Protein AF-A0A4Y2SGU1-F1 (afdb_monomer_lite)

pLDDT: mean 78.47, std 23.02, range [28.14, 98.06]

Organism: Araneus ventricosus (NCBI:txid182803)

Structure (mmCIF, N/CA/C/O backbone):
data_AF-A0A4Y2SGU1-F1
#
_entry.id   AF-A0A4Y2SGU1-F1
#
loop_
_atom_site.group_PDB
_atom_site.id
_atom_site.type_symbol
_atom_site.label_atom_id
_atom_site.label_alt_id
_atom_site.label_comp_id
_atom_site.label_asym_id
_atom_site.label_entity_id
_atom_site.label_seq_id
_atom_site.pdbx_PDB_ins_code
_atom_site.Cartn_x
_atom_site.Cartn_y
_atom_site.Cartn_z
_atom_site.occupancy
_atom_site.B_iso_or_equiv
_atom_site.auth_seq_id
_atom_site.auth_comp_id
_atom_site.auth_asym_id
_atom_site.auth_atom_id
_atom_site.pdbx_PDB_model_num
ATOM 1 N N . MET A 1 1 ? 35.186 12.621 -7.839 1.00 29.41 1 MET A N 1
ATOM 2 C CA . MET A 1 1 ? 34.856 13.118 -6.483 1.00 29.41 1 MET A CA 1
ATOM 3 C C . MET A 1 1 ? 33.356 12.905 -6.301 1.00 29.41 1 MET A C 1
ATOM 5 O O . MET A 1 1 ? 32.633 13.150 -7.255 1.00 29.41 1 MET A O 1
ATOM 9 N N . PHE A 1 2 ? 32.919 12.297 -5.197 1.00 33.44 2 PHE A N 1
ATOM 10 C CA . PHE A 1 2 ? 31.591 11.665 -5.067 1.00 33.44 2 PHE A CA 1
ATOM 11 C C . PHE A 1 2 ? 30.462 12.659 -4.716 1.00 33.44 2 PHE A C 1
ATOM 13 O O . PHE A 1 2 ? 30.750 13.644 -4.046 1.00 33.44 2 PHE A O 1
ATOM 20 N N . VAL A 1 3 ? 29.201 12.356 -5.091 1.00 32.22 3 VAL A N 1
ATOM 21 C CA . VAL A 1 3 ? 28.038 12.130 -4.178 1.00 32.22 3 VAL A CA 1
ATOM 22 C C . VAL A 1 3 ? 26.702 11.930 -4.954 1.00 32.22 3 VAL A C 1
ATOM 24 O O . VAL A 1 3 ? 26.282 12.787 -5.717 1.00 32.22 3 VAL A O 1
ATOM 27 N N . PHE A 1 4 ? 26.097 10.748 -4.744 1.00 36.19 4 PHE A N 1
ATOM 28 C CA . PHE A 1 4 ? 24.677 10.301 -4.718 1.00 36.19 4 PHE A CA 1
ATOM 29 C C . PHE A 1 4 ? 23.546 11.164 -5.353 1.00 36.19 4 PHE A C 1
ATOM 31 O O . PHE A 1 4 ? 23.452 12.354 -5.098 1.00 36.19 4 PHE A O 1
ATOM 38 N N . ARG A 1 5 ? 22.650 10.645 -6.223 1.00 36.41 5 ARG A N 1
ATOM 39 C CA . ARG A 1 5 ? 21.664 9.516 -6.136 1.00 36.41 5 ARG A CA 1
ATOM 40 C C . ARG A 1 5 ? 20.382 9.842 -5.338 1.00 36.41 5 ARG A C 1
ATOM 42 O O . ARG A 1 5 ? 20.425 9.941 -4.119 1.00 36.41 5 ARG A O 1
ATOM 49 N N . LYS A 1 6 ? 19.237 9.898 -6.040 1.00 36.88 6 LYS A N 1
ATOM 50 C CA . LYS A 1 6 ? 17.832 10.018 -5.566 1.00 36.88 6 LYS A CA 1
ATOM 51 C C . LYS A 1 6 ? 16.924 9.768 -6.802 1.00 36.88 6 LYS A C 1
ATOM 53 O O . LYS A 1 6 ? 17.309 10.229 -7.863 1.00 36.88 6 LYS A O 1
ATOM 58 N N . TYR A 1 7 ? 15.807 9.024 -6.802 1.00 39.72 7 TYR A N 1
ATOM 59 C CA . TYR A 1 7 ? 14.941 8.595 -5.686 1.00 39.72 7 TYR A CA 1
ATOM 60 C C . TYR A 1 7 ? 14.527 7.099 -5.641 1.00 39.72 7 TYR A C 1
ATOM 62 O O . TYR A 1 7 ? 14.021 6.662 -4.609 1.00 39.72 7 TYR A O 1
ATOM 70 N N . PHE A 1 8 ? 14.794 6.260 -6.651 1.00 33.72 8 PHE A N 1
ATOM 71 C CA . PHE A 1 8 ? 14.475 4.814 -6.592 1.00 33.72 8 PHE A CA 1
ATOM 72 C C . PHE A 1 8 ? 15.614 3.983 -5.964 1.00 33.72 8 PHE A C 1
ATOM 74 O O . PHE A 1 8 ? 16.389 3.318 -6.646 1.00 33.72 8 PHE A O 1
ATOM 81 N N . GLN A 1 9 ? 15.775 4.090 -4.638 1.00 34.69 9 GLN A N 1
ATOM 82 C CA . GLN A 1 9 ? 17.014 3.695 -3.934 1.00 34.69 9 GLN A CA 1
ATOM 83 C C . GLN A 1 9 ? 16.837 2.799 -2.688 1.00 34.69 9 GLN A C 1
ATOM 85 O O . GLN A 1 9 ? 17.830 2.408 -2.071 1.00 34.69 9 GLN A O 1
ATOM 90 N N . ALA A 1 10 ? 15.605 2.433 -2.313 1.00 35.38 10 ALA A N 1
ATOM 91 C CA . ALA A 1 10 ? 15.302 1.764 -1.035 1.00 35.38 10 ALA A CA 1
ATOM 92 C C . ALA A 1 10 ? 15.976 0.388 -0.824 1.00 35.38 10 ALA A C 1
ATOM 94 O O . ALA A 1 10 ? 16.118 -0.065 0.313 1.00 35.38 10 ALA A O 1
ATOM 95 N N . ALA A 1 11 ? 16.402 -0.289 -1.894 1.00 37.03 11 ALA A N 1
ATOM 96 C CA . ALA A 1 11 ? 16.991 -1.623 -1.795 1.00 37.03 11 ALA A CA 1
ATOM 97 C C . ALA A 1 11 ? 18.472 -1.637 -1.369 1.00 37.03 11 ALA A C 1
ATOM 99 O O . ALA A 1 11 ? 18.909 -2.636 -0.796 1.00 37.03 11 ALA A O 1
ATOM 100 N N . TYR A 1 12 ? 19.260 -0.592 -1.672 1.00 34.50 12 TYR A N 1
ATOM 101 C CA . TYR A 1 12 ? 20.689 -0.835 -1.931 1.00 34.50 12 TYR A CA 1
ATOM 102 C C . TYR A 1 12 ? 21.728 0.050 -1.214 1.00 34.50 12 TYR A C 1
ATOM 104 O O . TYR A 1 12 ? 22.854 -0.417 -1.062 1.00 34.50 12 TYR A O 1
ATOM 112 N N . TYR A 1 13 ? 21.417 1.266 -0.732 1.00 32.62 13 TYR A N 1
ATOM 113 C CA . TYR A 1 13 ? 22.455 2.146 -0.147 1.00 32.62 13 TYR A CA 1
ATOM 114 C C . TYR A 1 13 ? 22.061 2.846 1.159 1.00 32.62 13 TYR A C 1
ATOM 116 O O . TYR A 1 13 ? 21.145 3.661 1.215 1.00 32.62 13 TYR A O 1
ATOM 124 N N . TYR A 1 14 ? 22.860 2.558 2.186 1.00 38.22 14 TYR A N 1
ATOM 125 C CA . TYR A 1 14 ? 23.147 3.456 3.304 1.00 38.22 14 TY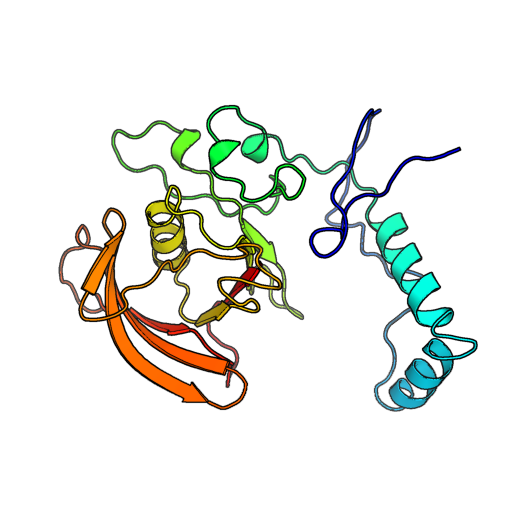R A CA 1
ATOM 126 C C . TYR A 1 14 ? 24.380 4.316 2.926 1.00 38.22 14 TYR A C 1
ATOM 128 O O . TYR A 1 14 ? 25.113 3.915 2.020 1.00 38.22 14 TYR A O 1
ATOM 136 N N . LEU A 1 15 ? 24.640 5.392 3.688 1.00 41.03 15 LEU A N 1
ATOM 137 C CA . LEU A 1 15 ? 25.777 6.346 3.618 1.00 41.03 15 LEU A CA 1
ATOM 138 C C . LEU A 1 15 ? 25.542 7.646 2.790 1.00 41.03 15 LEU A C 1
ATOM 140 O O . LEU A 1 15 ? 25.774 7.684 1.587 1.00 41.03 15 LEU A O 1
ATOM 144 N N . ASP A 1 16 ? 25.144 8.694 3.535 1.00 29.95 16 ASP A N 1
ATOM 145 C CA . ASP A 1 16 ? 25.416 10.152 3.416 1.00 29.95 16 ASP A CA 1
ATOM 146 C C . ASP A 1 16 ? 24.758 11.050 2.300 1.00 29.95 16 ASP A C 1
ATOM 148 O O . ASP A 1 16 ? 24.691 10.696 1.129 1.00 29.95 16 ASP A O 1
ATOM 152 N N . ASP A 1 17 ? 24.247 12.244 2.691 1.00 33.66 17 ASP A N 1
ATOM 153 C CA . ASP A 1 17 ? 23.506 13.325 1.945 1.00 33.66 17 ASP A CA 1
ATOM 154 C C . ASP A 1 17 ? 23.726 14.645 2.750 1.00 33.66 17 ASP A C 1
ATOM 156 O O . ASP A 1 17 ? 23.747 14.513 3.982 1.00 33.66 17 ASP A O 1
ATOM 160 N N . PRO A 1 18 ? 23.927 15.889 2.210 1.00 49.94 18 PRO A N 1
ATOM 161 C CA . PRO A 1 18 ? 23.059 16.641 1.259 1.00 49.94 18 PRO A CA 1
ATOM 162 C C . PRO A 1 18 ? 23.911 17.594 0.326 1.00 49.94 18 PRO A C 1
ATOM 164 O O . PRO A 1 18 ? 25.011 17.163 -0.013 1.00 49.94 18 PRO A O 1
ATOM 167 N N . PRO A 1 19 ? 23.584 18.872 -0.070 1.00 36.97 19 PRO A N 1
ATOM 168 C CA . PRO A 1 19 ? 22.332 19.666 -0.087 1.00 36.97 19 PRO A CA 1
ATOM 169 C C . PRO A 1 19 ? 22.025 20.554 -1.346 1.00 36.97 19 PRO A C 1
ATOM 171 O O . PRO A 1 19 ? 22.714 21.526 -1.633 1.00 36.97 19 PRO A O 1
ATOM 174 N N . ARG A 1 20 ? 20.821 20.365 -1.912 1.00 34.53 20 ARG A N 1
ATOM 175 C CA . ARG A 1 20 ? 19.805 21.378 -2.345 1.00 34.53 20 ARG A CA 1
ATOM 176 C C . ARG A 1 20 ? 20.127 22.570 -3.292 1.00 34.53 20 ARG A C 1
ATOM 178 O O . ARG A 1 20 ? 20.833 23.498 -2.903 1.00 34.53 20 ARG A O 1
ATOM 185 N N . LYS A 1 21 ? 19.260 22.740 -4.317 1.00 28.14 21 LYS A N 1
ATOM 186 C CA . LYS A 1 21 ? 18.392 23.942 -4.524 1.00 28.14 21 LYS A CA 1
ATOM 187 C C . LYS A 1 21 ? 17.200 23.700 -5.500 1.00 28.14 21 LYS A C 1
ATOM 189 O O . LYS A 1 21 ? 17.279 22.831 -6.348 1.00 28.14 21 LYS A O 1
ATOM 194 N N . ARG A 1 22 ? 16.131 24.491 -5.283 1.00 35.44 22 ARG A N 1
ATOM 195 C CA . ARG A 1 22 ? 14.812 24.717 -5.965 1.00 35.44 22 ARG A CA 1
ATOM 196 C C . ARG A 1 22 ? 14.803 24.792 -7.519 1.00 35.44 22 ARG A C 1
ATOM 198 O O . ARG A 1 22 ? 15.852 25.128 -8.053 1.00 35.44 22 ARG A O 1
ATOM 205 N N . ALA A 1 23 ? 13.681 24.716 -8.272 1.00 36.47 23 ALA A N 1
ATOM 206 C CA . ALA A 1 23 ? 12.241 24.416 -8.014 1.00 36.47 23 ALA A CA 1
ATOM 207 C C . ALA A 1 23 ? 11.402 24.405 -9.334 1.00 36.47 23 ALA A C 1
ATOM 209 O O . ALA A 1 23 ? 11.927 24.806 -10.370 1.00 36.47 23 ALA A O 1
ATOM 210 N N . THR A 1 24 ? 10.089 24.114 -9.229 1.00 34.75 24 THR A N 1
ATOM 211 C CA . THR A 1 24 ? 8.902 24.504 -10.061 1.00 34.75 24 THR A CA 1
ATOM 212 C C . THR A 1 24 ? 8.001 23.368 -10.590 1.00 34.75 24 THR A C 1
ATOM 214 O O . THR A 1 24 ? 8.390 22.209 -10.691 1.00 34.75 24 THR A O 1
ATOM 217 N N . SER A 1 25 ? 6.727 23.716 -10.826 1.00 43.53 25 SER A N 1
ATOM 218 C CA . SER A 1 25 ? 5.574 22.808 -10.814 1.00 43.53 25 SER A CA 1
ATOM 219 C C . SER A 1 25 ? 4.795 22.750 -12.135 1.00 43.53 25 SER A C 1
ATOM 221 O O . SER A 1 25 ? 4.190 23.747 -12.516 1.00 43.53 25 SER A O 1
ATOM 223 N N . GLU A 1 26 ? 4.682 21.562 -12.729 1.00 31.89 26 GLU A N 1
ATOM 224 C CA . GLU A 1 26 ? 3.496 21.057 -13.446 1.00 31.89 26 GLU A CA 1
ATOM 225 C C . GLU A 1 26 ? 3.707 19.546 -13.685 1.00 31.89 26 GLU A C 1
ATOM 227 O O . GLU A 1 26 ? 4.710 19.158 -14.279 1.00 31.89 26 GLU A O 1
ATOM 232 N N . LEU A 1 27 ? 2.817 18.678 -13.173 1.00 43.44 27 LEU A N 1
ATOM 233 C CA . LEU A 1 27 ? 2.994 17.207 -13.228 1.00 43.44 27 LEU A CA 1
ATOM 234 C C . LEU A 1 27 ? 1.855 16.427 -13.880 1.00 43.44 27 LEU A C 1
ATOM 236 O O . LEU A 1 27 ? 2.094 15.419 -14.535 1.00 43.44 27 LEU A O 1
ATOM 240 N N . SER A 1 28 ? 0.604 16.853 -13.701 1.00 39.91 28 SER A N 1
ATOM 241 C CA . SER A 1 28 ? -0.566 16.093 -14.169 1.00 39.91 28 SER A CA 1
ATOM 242 C C . SER A 1 28 ? -0.796 16.167 -15.686 1.00 39.91 28 SER A C 1
ATOM 244 O O . SER A 1 28 ? -1.829 15.716 -16.172 1.00 39.91 28 SER A O 1
ATOM 246 N N . LYS A 1 29 ? 0.154 16.744 -16.431 1.00 33.44 29 LYS A N 1
ATOM 247 C CA . LYS A 1 29 ? 0.162 16.853 -17.898 1.00 33.44 29 LYS A CA 1
ATOM 248 C C . LYS A 1 29 ? 1.475 16.371 -18.531 1.00 33.44 29 LYS A C 1
ATOM 250 O O . LYS A 1 29 ? 1.629 16.482 -19.741 1.00 33.44 29 LYS A O 1
ATOM 255 N N . THR A 1 30 ? 2.429 15.899 -17.727 1.00 35.00 30 THR A N 1
ATOM 256 C CA . THR A 1 30 ? 3.853 15.863 -18.113 1.00 35.00 30 THR A CA 1
ATOM 257 C C . THR A 1 30 ? 4.327 14.483 -18.566 1.00 35.00 30 THR A C 1
ATOM 259 O O . THR A 1 30 ? 5.379 14.377 -19.183 1.00 35.00 30 THR A O 1
ATOM 262 N N . PHE A 1 31 ? 3.509 13.442 -18.382 1.00 41.91 31 PHE A N 1
ATOM 263 C CA . PHE A 1 31 ? 3.639 12.170 -19.103 1.00 41.91 31 PHE A CA 1
ATOM 264 C C . PHE A 1 31 ? 3.048 12.287 -20.520 1.00 41.91 31 PHE A C 1
ATOM 266 O O . PHE A 1 31 ? 2.171 11.519 -20.908 1.00 41.91 31 PHE A O 1
ATOM 273 N N . GLY A 1 32 ? 3.495 13.293 -21.277 1.00 37.22 32 GLY A N 1
ATOM 274 C CA . GLY A 1 32 ? 3.457 13.201 -22.735 1.00 37.22 32 GLY A CA 1
ATOM 275 C C . GLY A 1 32 ? 4.483 12.157 -23.167 1.00 37.22 32 GLY A C 1
ATOM 276 O O . GLY A 1 32 ? 5.509 12.029 -22.498 1.00 37.22 32 GLY A O 1
ATOM 277 N N . ASP A 1 33 ? 4.191 11.407 -24.232 1.00 40.94 33 ASP A N 1
ATOM 278 C CA . ASP A 1 33 ? 5.030 10.298 -24.698 1.00 40.94 33 ASP A CA 1
ATOM 279 C C . ASP A 1 33 ? 6.514 10.696 -24.746 1.00 40.94 33 ASP A C 1
ATOM 281 O O . ASP A 1 33 ? 6.939 11.518 -25.562 1.00 40.94 33 ASP A O 1
ATOM 285 N N . SER A 1 34 ? 7.314 10.096 -23.861 1.00 46.06 34 SER A N 1
ATOM 286 C CA . SER A 1 34 ? 8.756 10.010 -24.065 1.00 46.06 34 SER A CA 1
ATOM 287 C C . SER A 1 34 ? 9.018 9.236 -25.357 1.00 46.06 34 SER A C 1
ATOM 289 O O . SER A 1 34 ? 8.256 8.332 -25.683 1.00 46.06 34 SER A O 1
ATOM 291 N N . ASP A 1 35 ? 10.122 9.539 -26.040 1.00 50.81 35 ASP A N 1
ATOM 292 C CA . ASP A 1 35 ? 10.470 9.093 -27.408 1.00 50.81 35 ASP A CA 1
ATOM 293 C C . ASP A 1 35 ? 10.381 7.562 -27.670 1.00 50.81 35 ASP A C 1
ATOM 295 O O . ASP A 1 35 ? 10.340 7.113 -28.814 1.00 50.81 35 ASP A O 1
ATOM 299 N N . GLY A 1 36 ? 10.305 6.743 -26.614 1.00 58.12 36 GLY A N 1
ATOM 300 C CA . GLY A 1 36 ? 9.859 5.348 -26.663 1.00 58.12 36 GLY A CA 1
ATOM 301 C C . GLY A 1 36 ? 8.337 5.214 -26.513 1.00 58.12 36 GLY A C 1
ATOM 302 O O . GLY A 1 36 ? 7.839 5.029 -25.403 1.00 58.12 36 GLY A O 1
ATOM 303 N N . GLY A 1 37 ? 7.608 5.274 -27.631 1.00 74.31 37 GLY A N 1
ATOM 304 C CA . GLY A 1 37 ? 6.164 5.003 -27.675 1.00 74.31 37 GLY A CA 1
ATOM 305 C C . GLY A 1 37 ? 5.795 3.540 -27.367 1.00 74.31 37 GLY A C 1
ATOM 306 O O . GLY A 1 37 ? 6.655 2.677 -27.190 1.00 74.31 37 GLY A O 1
ATOM 307 N N . SER A 1 38 ? 4.493 3.231 -27.327 1.00 85.81 38 SER A N 1
ATOM 308 C CA . SER A 1 38 ? 3.996 1.884 -27.000 1.00 85.81 38 SER A CA 1
ATOM 309 C C . SER A 1 38 ? 4.561 0.793 -27.921 1.00 85.81 38 SER A C 1
ATOM 311 O O . SER A 1 38 ? 4.395 0.861 -29.140 1.00 85.81 38 SER A O 1
ATOM 313 N N . ILE A 1 39 ? 5.150 -0.248 -27.332 1.00 91.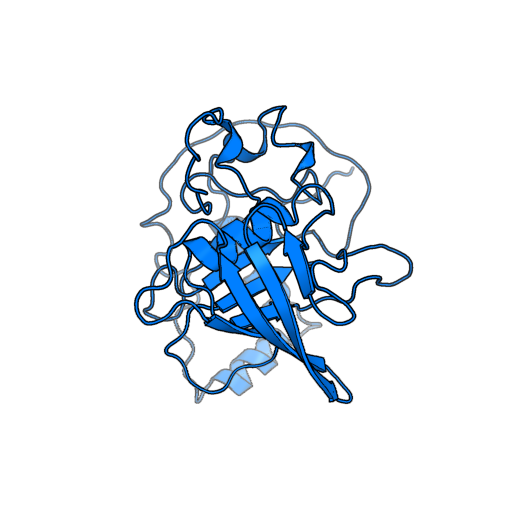12 39 ILE A N 1
ATOM 314 C CA . ILE A 1 39 ? 5.722 -1.387 -28.061 1.00 91.12 39 ILE A CA 1
ATOM 315 C C . ILE A 1 39 ? 4.621 -2.400 -28.387 1.00 91.12 39 ILE A C 1
ATOM 317 O O . ILE A 1 39 ? 3.845 -2.791 -27.511 1.00 91.12 39 ILE A O 1
ATOM 321 N N . ASP A 1 40 ? 4.556 -2.841 -29.644 1.00 93.88 40 ASP A N 1
ATOM 322 C CA . ASP A 1 40 ? 3.601 -3.864 -30.066 1.00 93.88 40 ASP A CA 1
ATOM 323 C C . ASP A 1 40 ? 3.966 -5.247 -29.497 1.00 93.88 40 ASP A C 1
ATOM 325 O O . ASP A 1 40 ? 5.134 -5.631 -29.404 1.00 93.88 40 ASP A O 1
ATOM 329 N N . VAL A 1 41 ? 2.951 -6.037 -29.136 1.00 95.62 41 VAL A N 1
ATOM 330 C CA . VAL A 1 41 ? 3.142 -7.361 -28.519 1.00 95.62 41 VAL A CA 1
ATOM 331 C C . VAL A 1 41 ? 3.901 -8.324 -29.443 1.00 95.62 41 VAL A C 1
ATOM 333 O O . VAL A 1 41 ? 4.611 -9.199 -28.949 1.00 95.62 41 VAL A O 1
ATOM 336 N N . SER A 1 42 ? 3.794 -8.166 -30.767 1.00 96.50 42 SER A N 1
ATOM 337 C CA . SER A 1 42 ? 4.520 -8.994 -31.737 1.00 96.50 42 SER A CA 1
ATOM 338 C C . SER A 1 42 ? 6.023 -8.702 -31.793 1.00 96.50 42 SER A C 1
ATOM 340 O O . SER A 1 42 ? 6.790 -9.618 -32.079 1.00 96.50 42 SER A O 1
ATOM 342 N N . THR A 1 43 ? 6.456 -7.476 -31.475 1.00 95.69 43 THR A N 1
ATOM 343 C CA . THR A 1 43 ? 7.874 -7.060 -31.497 1.00 95.69 43 THR A CA 1
ATOM 344 C C . THR A 1 43 ? 8.523 -7.032 -30.112 1.00 95.69 43 THR A C 1
ATOM 346 O O . THR A 1 43 ? 9.746 -6.919 -30.0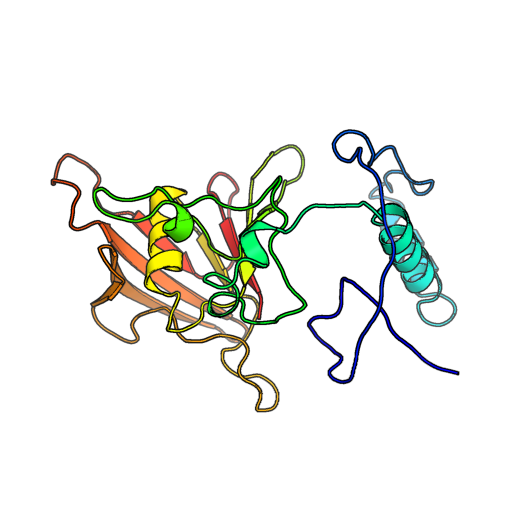06 1.00 95.69 43 THR A O 1
ATOM 349 N N . TRP A 1 44 ? 7.734 -7.193 -29.044 1.00 94.06 44 TRP A N 1
ATOM 350 C CA . TRP A 1 44 ? 8.215 -7.237 -27.660 1.00 94.06 44 TRP A CA 1
ATOM 351 C C . TRP A 1 44 ? 9.400 -8.198 -27.411 1.00 94.06 44 TRP A C 1
ATOM 353 O O . TRP A 1 44 ? 10.338 -7.777 -26.731 1.00 94.06 44 TRP A O 1
ATOM 363 N N . PRO A 1 45 ? 9.444 -9.441 -27.950 1.00 96.69 45 PRO A N 1
ATOM 364 C CA . PRO A 1 45 ? 10.586 -10.335 -27.737 1.00 96.69 45 PRO A CA 1
ATOM 365 C C . PRO A 1 45 ? 11.900 -9.767 -28.286 1.00 96.69 45 PRO A C 1
ATOM 367 O O . PRO A 1 45 ? 12.906 -9.762 -27.578 1.00 96.69 45 PRO A O 1
ATOM 370 N N . ASP A 1 46 ? 11.878 -9.231 -29.510 1.00 96.00 46 ASP A N 1
ATOM 371 C CA . ASP A 1 46 ? 13.060 -8.661 -30.163 1.00 96.00 46 ASP A CA 1
ATOM 372 C C . ASP A 1 46 ? 13.521 -7.384 -29.452 1.00 96.00 46 ASP A C 1
ATOM 374 O O . ASP A 1 46 ? 14.715 -7.184 -29.231 1.00 96.00 46 ASP A O 1
ATOM 378 N N . HIS A 1 47 ? 12.576 -6.539 -29.028 1.00 93.88 47 HIS A N 1
ATOM 379 C CA . HIS A 1 47 ? 12.863 -5.358 -28.217 1.00 93.88 47 HIS A CA 1
ATOM 380 C C . HIS A 1 47 ? 13.577 -5.733 -26.904 1.00 93.88 47 HIS A C 1
ATOM 382 O O . HIS A 1 47 ? 14.652 -5.202 -26.630 1.00 93.88 47 HIS A O 1
ATOM 388 N N . VAL A 1 48 ? 13.065 -6.707 -26.141 1.00 95.12 48 VAL A N 1
ATOM 389 C CA . VAL A 1 48 ? 13.709 -7.176 -24.897 1.00 95.12 48 VAL A CA 1
ATOM 390 C C . VAL A 1 48 ? 15.096 -7.777 -25.157 1.00 95.12 48 VAL A C 1
ATOM 392 O O . VAL A 1 48 ? 16.033 -7.499 -24.407 1.00 95.12 48 VAL A O 1
ATOM 395 N N . CYS A 1 49 ? 15.269 -8.554 -26.231 1.00 96.00 49 CYS A N 1
ATOM 396 C CA . CYS A 1 49 ? 16.586 -9.058 -26.633 1.00 96.00 49 CYS A CA 1
ATOM 397 C C . CYS A 1 49 ? 17.580 -7.925 -26.935 1.00 96.00 49 CYS A C 1
ATOM 399 O O . CYS A 1 49 ? 18.737 -8.009 -26.523 1.00 96.00 49 CYS A O 1
ATOM 401 N N . ASN A 1 50 ? 17.133 -6.850 -27.590 1.00 94.56 50 ASN A N 1
ATOM 402 C CA . ASN A 1 50 ? 17.960 -5.673 -27.856 1.00 94.56 50 ASN A CA 1
ATOM 403 C C . ASN A 1 50 ? 18.305 -4.894 -26.574 1.00 94.56 50 ASN A C 1
ATOM 405 O O . ASN A 1 50 ? 19.416 -4.382 -26.463 1.00 94.56 50 ASN A O 1
ATOM 409 N N . LEU A 1 51 ? 17.408 -4.830 -25.581 1.00 94.69 51 LEU A N 1
ATOM 410 C CA . LEU A 1 51 ? 17.699 -4.164 -24.304 1.00 94.69 51 LEU A CA 1
ATOM 411 C C . LEU A 1 51 ? 18.736 -4.905 -23.447 1.00 94.69 51 LEU A C 1
ATOM 413 O O . LEU A 1 51 ? 19.496 -4.251 -22.729 1.00 94.69 51 LEU A O 1
ATOM 417 N N . HIS A 1 52 ? 18.786 -6.237 -23.556 1.00 95.50 52 HIS A N 1
ATOM 418 C CA . HIS A 1 52 ? 19.802 -7.097 -22.936 1.00 95.50 52 HIS A CA 1
ATOM 419 C C . HIS A 1 52 ? 21.179 -7.043 -23.627 1.00 95.50 52 HIS A C 1
ATOM 421 O O . HIS A 1 52 ? 22.173 -7.503 -23.054 1.00 95.50 52 HIS A O 1
ATOM 427 N N . ALA A 1 53 ? 21.265 -6.501 -24.848 1.00 92.19 53 ALA A N 1
ATOM 428 C CA . ALA A 1 53 ? 22.521 -6.410 -25.587 1.00 92.19 53 ALA A CA 1
ATOM 429 C C . ALA A 1 53 ? 23.590 -5.611 -24.816 1.00 92.19 53 ALA A C 1
ATOM 431 O O . ALA A 1 53 ? 23.283 -4.743 -23.996 1.00 92.19 53 ALA A O 1
ATOM 432 N N . ASP A 1 54 ? 24.859 -5.941 -25.071 1.00 93.75 54 ASP A N 1
ATOM 433 C CA . ASP A 1 54 ? 26.043 -5.308 -24.472 1.00 93.75 54 ASP A CA 1
ATOM 434 C C . ASP A 1 54 ? 26.023 -5.199 -22.929 1.00 93.75 54 ASP A C 1
ATOM 436 O O . ASP A 1 54 ? 26.652 -4.315 -22.346 1.00 93.75 54 ASP A O 1
ATOM 440 N N . GLY A 1 55 ? 25.332 -6.130 -22.258 1.00 91.94 55 GLY A N 1
ATOM 441 C CA . GLY A 1 55 ? 25.247 -6.200 -20.796 1.00 91.94 55 GLY A CA 1
ATOM 442 C C . GLY A 1 55 ? 24.183 -5.275 -20.209 1.00 91.94 55 GLY A C 1
ATOM 443 O O . GLY A 1 55 ? 24.494 -4.456 -19.346 1.00 91.94 55 GLY A O 1
ATOM 444 N N . ASP A 1 56 ? 22.938 -5.412 -20.674 1.00 93.94 56 ASP A N 1
ATOM 445 C CA . ASP A 1 56 ? 21.769 -4.644 -20.216 1.00 93.94 56 ASP A CA 1
ATOM 446 C C . ASP A 1 56 ? 21.900 -3.115 -20.414 1.00 93.94 56 ASP A C 1
ATOM 448 O O . ASP A 1 56 ? 21.299 -2.311 -19.686 1.00 93.94 56 ASP A O 1
ATOM 452 N N . ILE A 1 57 ? 22.685 -2.674 -21.410 1.00 93.69 57 ILE A N 1
ATOM 453 C CA . ILE A 1 57 ? 22.916 -1.239 -21.648 1.00 93.69 57 ILE A CA 1
ATOM 454 C C . ILE A 1 57 ? 21.643 -0.520 -22.116 1.00 93.69 57 ILE A C 1
ATOM 456 O O . ILE A 1 57 ? 21.474 0.668 -21.833 1.00 93.69 57 ILE A O 1
ATOM 460 N N . GLY A 1 58 ? 20.742 -1.223 -22.812 1.00 91.81 58 GLY A N 1
ATOM 461 C CA . GLY A 1 58 ? 19.452 -0.679 -23.235 1.00 91.81 58 GLY A CA 1
ATOM 462 C C . GLY A 1 58 ? 18.555 -0.394 -22.034 1.00 91.81 58 GLY A C 1
ATOM 463 O O . GLY A 1 58 ? 18.172 0.755 -21.824 1.00 91.81 58 GLY A O 1
ATOM 464 N N . PHE A 1 59 ? 18.330 -1.405 -21.185 1.00 93.56 59 PHE A N 1
ATOM 465 C CA . PHE A 1 59 ? 17.583 -1.247 -19.929 1.00 93.56 59 PHE A CA 1
ATOM 466 C C . PHE A 1 59 ? 18.150 -0.130 -19.046 1.00 93.56 59 PHE A C 1
ATOM 468 O O . PHE A 1 59 ? 17.394 0.648 -18.466 1.00 93.56 59 PHE A O 1
ATOM 475 N N . SER A 1 60 ? 19.480 -0.032 -18.959 1.00 92.56 60 SER A N 1
ATOM 476 C CA . SER A 1 60 ? 20.150 1.007 -18.170 1.00 92.56 60 SER A CA 1
ATOM 477 C C . SER A 1 60 ? 19.814 2.414 -18.680 1.00 92.56 60 SER A C 1
ATOM 479 O O . SER A 1 60 ? 19.436 3.275 -17.889 1.00 92.56 60 SER A O 1
ATOM 481 N N . LYS A 1 61 ? 19.881 2.634 -20.001 1.00 90.38 61 LYS A N 1
ATOM 482 C CA . LYS A 1 61 ? 19.563 3.926 -20.634 1.00 90.38 61 LYS A CA 1
ATOM 483 C C . LYS A 1 61 ? 18.091 4.306 -20.480 1.00 90.38 61 LYS A C 1
ATOM 485 O O . LYS A 1 61 ? 17.805 5.423 -20.060 1.00 90.38 61 LYS A O 1
ATOM 490 N N . GLU A 1 62 ? 17.166 3.392 -20.771 1.00 89.56 62 GLU A N 1
ATOM 491 C CA . GLU A 1 62 ? 15.726 3.666 -20.637 1.00 89.56 62 GLU A CA 1
ATOM 492 C C . GLU A 1 62 ? 15.348 4.004 -19.187 1.00 89.56 62 GLU A C 1
ATOM 494 O O . GLU A 1 62 ? 14.608 4.955 -18.925 1.00 89.56 62 GLU A O 1
ATOM 499 N N . TYR A 1 63 ? 15.921 3.284 -18.219 1.00 87.31 63 TYR A N 1
ATOM 500 C CA . TYR A 1 63 ? 15.705 3.563 -16.802 1.00 87.31 63 TYR A CA 1
ATOM 501 C C . TYR A 1 63 ? 16.268 4.928 -16.365 1.00 87.31 63 TYR A C 1
ATOM 503 O O . TYR A 1 63 ? 15.651 5.620 -15.549 1.00 87.31 63 TYR A O 1
ATOM 511 N N . GLU A 1 64 ? 17.409 5.353 -16.917 1.00 86.81 64 GLU A N 1
ATOM 512 C CA . GLU A 1 64 ? 17.955 6.699 -16.705 1.00 86.81 64 GLU A CA 1
ATOM 513 C C . GLU A 1 64 ? 17.042 7.792 -17.283 1.00 86.81 64 GLU A C 1
ATOM 515 O O . GLU A 1 64 ? 16.835 8.813 -16.621 1.00 86.81 64 GLU A O 1
ATOM 520 N N . THR A 1 65 ? 16.420 7.570 -18.448 1.00 85.81 65 THR A N 1
ATOM 521 C CA . THR A 1 65 ? 15.423 8.492 -19.023 1.00 85.81 65 THR A CA 1
ATOM 522 C C . THR A 1 65 ? 14.220 8.685 -18.095 1.00 85.81 65 THR A C 1
ATOM 524 O O . THR A 1 65 ? 13.783 9.821 -17.905 1.00 85.81 65 THR A O 1
ATOM 527 N N . ILE A 1 66 ? 13.735 7.627 -17.429 1.00 81.31 66 ILE A N 1
ATOM 528 C CA . ILE A 1 66 ? 12.660 7.745 -16.424 1.00 81.31 66 ILE A CA 1
ATOM 529 C C . ILE A 1 66 ? 13.085 8.670 -15.273 1.00 81.31 66 ILE A C 1
ATOM 531 O O . ILE A 1 66 ? 12.294 9.512 -14.844 1.00 81.31 66 ILE A O 1
ATOM 535 N N . GLN A 1 67 ? 14.325 8.561 -14.774 1.00 71.69 67 GLN A N 1
ATOM 536 C CA . GLN A 1 67 ? 14.800 9.444 -13.697 1.00 71.69 67 GLN A CA 1
ATOM 537 C C . GLN A 1 67 ? 14.832 10.915 -14.147 1.00 71.69 67 GLN A C 1
ATOM 539 O O . GLN A 1 67 ? 14.448 11.785 -13.372 1.00 71.69 67 GLN A O 1
ATOM 544 N N . GLN A 1 68 ? 15.243 11.186 -15.391 1.00 71.44 68 GLN A N 1
ATOM 545 C CA . GLN A 1 68 ? 15.297 12.541 -15.959 1.00 71.44 68 GLN A CA 1
ATOM 546 C C . GLN A 1 68 ? 13.897 13.137 -16.177 1.00 71.44 68 GLN A C 1
ATOM 548 O O . GLN A 1 68 ? 13.665 14.294 -15.842 1.00 71.44 68 GLN A O 1
ATOM 553 N N . ALA A 1 69 ? 12.942 12.339 -16.663 1.00 65.56 69 ALA A N 1
ATOM 554 C CA . ALA A 1 69 ? 11.548 12.756 -16.833 1.00 65.56 69 ALA A CA 1
ATOM 555 C C . ALA A 1 69 ? 10.800 12.969 -15.498 1.00 65.56 69 ALA A C 1
ATOM 557 O O . ALA A 1 69 ? 9.758 13.621 -15.472 1.00 65.56 69 ALA A O 1
ATOM 558 N N . THR A 1 70 ? 11.327 12.435 -14.389 1.00 61.62 70 THR A N 1
ATOM 559 C CA . THR A 1 70 ? 10.729 12.528 -13.044 1.00 61.62 70 THR A CA 1
ATOM 560 C C . THR A 1 70 ? 11.369 13.633 -12.180 1.00 61.62 70 THR A C 1
ATOM 562 O O . THR A 1 70 ? 11.089 13.704 -10.983 1.00 61.62 70 THR A O 1
ATOM 565 N N . ASP A 1 71 ? 12.202 14.523 -12.745 1.00 57.41 71 ASP A N 1
ATOM 566 C CA . ASP A 1 71 ? 12.761 15.683 -12.020 1.00 57.41 71 ASP A CA 1
ATOM 567 C C . ASP A 1 71 ? 11.707 16.788 -11.832 1.00 57.41 71 ASP A C 1
ATOM 569 O O . ASP A 1 71 ? 11.648 17.799 -12.532 1.00 57.41 71 ASP A O 1
ATOM 573 N N . LEU A 1 72 ? 10.787 16.518 -10.911 1.00 64.94 72 LEU A N 1
ATOM 574 C CA . LEU A 1 72 ? 9.540 17.240 -10.732 1.00 64.94 72 LEU A CA 1
ATOM 575 C C . LEU A 1 72 ? 9.447 17.681 -9.264 1.00 64.94 72 LEU A C 1
ATOM 577 O O . LEU A 1 72 ? 9.537 16.847 -8.360 1.00 64.94 72 LEU A O 1
ATOM 581 N N . ASP A 1 73 ? 9.272 18.987 -9.018 1.00 72.81 73 ASP A N 1
ATOM 582 C CA . ASP A 1 73 ? 9.322 19.613 -7.681 1.00 72.81 73 ASP A CA 1
ATOM 583 C C . ASP A 1 73 ? 8.059 19.310 -6.855 1.00 72.81 73 ASP A C 1
ATOM 585 O O . ASP A 1 73 ? 7.201 20.153 -6.581 1.00 72.81 73 ASP A O 1
ATOM 589 N N . LEU A 1 74 ? 7.914 18.034 -6.508 1.00 84.00 74 LEU A N 1
ATOM 590 C CA . LEU A 1 74 ? 6.790 17.493 -5.777 1.00 84.00 74 LEU A CA 1
ATOM 591 C C . LEU A 1 74 ? 6.925 17.732 -4.278 1.00 84.00 74 LEU A C 1
ATOM 593 O O . LEU A 1 74 ? 7.796 17.178 -3.605 1.00 84.00 74 LEU A O 1
ATOM 597 N N . SER A 1 75 ? 5.965 18.481 -3.739 1.00 91.94 75 SER A N 1
ATOM 598 C CA . SER A 1 75 ? 5.828 18.672 -2.299 1.00 91.94 75 SER A CA 1
ATOM 599 C C . SER A 1 75 ? 5.647 17.339 -1.560 1.00 91.94 75 SER A C 1
ATOM 601 O O . SER A 1 75 ? 4.878 16.464 -1.972 1.00 91.94 75 SER A O 1
ATOM 603 N N . SER A 1 76 ? 6.351 17.210 -0.437 1.00 92.38 76 SER A N 1
ATOM 604 C CA . SER A 1 76 ? 6.223 16.122 0.541 1.00 92.38 76 SER A CA 1
ATOM 605 C C . SER A 1 76 ? 6.190 16.692 1.974 1.00 92.38 76 SER A C 1
ATOM 607 O O . SER A 1 76 ? 6.722 16.090 2.914 1.00 92.38 76 SER A O 1
ATOM 609 N N . GLU A 1 77 ? 5.673 17.908 2.142 1.00 93.94 77 GLU A N 1
ATOM 610 C CA . GLU A 1 77 ? 5.709 18.678 3.386 1.00 93.94 77 GLU A CA 1
ATOM 611 C C . GLU A 1 77 ? 5.018 17.932 4.529 1.00 93.94 77 GLU A C 1
ATOM 613 O O . GLU A 1 77 ? 5.573 17.877 5.630 1.00 93.94 77 GLU A O 1
ATOM 618 N N . CYS A 1 78 ? 3.885 17.260 4.272 1.00 93.94 78 CYS A N 1
ATOM 619 C CA . CYS A 1 78 ? 3.176 16.490 5.300 1.00 93.94 78 CYS A CA 1
ATOM 620 C C . CYS A 1 78 ? 4.063 15.379 5.882 1.00 93.94 78 CYS A C 1
ATOM 622 O O . CYS A 1 78 ? 4.093 15.186 7.099 1.00 93.94 78 CYS A O 1
ATOM 624 N N . SER A 1 79 ? 4.842 14.704 5.031 1.00 94.94 79 SER A N 1
ATOM 625 C CA . SER A 1 79 ? 5.804 13.664 5.423 1.00 94.94 79 SER A CA 1
ATOM 626 C C . SER A 1 79 ? 6.986 14.200 6.238 1.00 94.94 79 SER A C 1
ATOM 628 O O . SER A 1 79 ? 7.625 13.438 6.966 1.00 94.94 79 SER A O 1
ATOM 630 N N . GLN A 1 80 ? 7.297 15.496 6.114 1.00 93.62 80 GLN A N 1
ATOM 631 C CA . GLN A 1 80 ? 8.434 16.151 6.767 1.00 93.62 80 GLN A CA 1
ATOM 632 C C . GLN A 1 80 ? 8.065 16.880 8.073 1.00 93.62 80 GLN A C 1
ATOM 634 O O . GLN A 1 80 ? 8.974 17.289 8.805 1.00 93.62 80 GLN A O 1
ATOM 639 N N . LEU A 1 81 ? 6.773 17.010 8.409 1.00 93.94 81 LEU A N 1
ATOM 640 C CA . LEU A 1 81 ? 6.315 17.552 9.696 1.00 93.94 81 LEU A CA 1
ATOM 641 C C . LEU A 1 81 ? 6.926 16.772 10.870 1.00 93.94 81 LEU A C 1
ATOM 643 O O . LEU A 1 81 ? 7.016 15.544 10.841 1.00 93.94 81 LEU A O 1
ATOM 647 N N . ALA A 1 82 ? 7.338 17.480 11.926 1.00 93.81 82 ALA A N 1
ATOM 648 C CA . ALA A 1 82 ? 8.090 16.895 13.043 1.00 93.81 82 ALA A CA 1
ATOM 649 C C . ALA A 1 82 ? 7.368 15.711 13.720 1.00 93.81 82 ALA A C 1
ATOM 651 O O . ALA A 1 82 ? 8.016 14.750 14.126 1.00 93.81 82 ALA A O 1
ATOM 652 N N . GLU A 1 83 ? 6.038 15.764 13.781 1.00 92.75 83 GLU A N 1
ATOM 653 C CA . GLU A 1 83 ? 5.156 14.728 14.340 1.00 92.75 83 GLU A CA 1
ATOM 654 C C . GLU A 1 83 ? 4.885 13.533 13.406 1.00 92.75 83 GLU A C 1
ATOM 656 O O . GLU A 1 83 ? 4.354 12.522 13.857 1.00 92.75 83 GLU A O 1
ATOM 661 N N . ASN A 1 84 ? 5.260 13.638 12.126 1.00 95.44 84 ASN A N 1
ATOM 662 C CA . ASN A 1 84 ? 5.096 12.590 11.115 1.00 95.44 84 ASN A CA 1
ATOM 663 C C . ASN A 1 84 ? 6.411 11.876 10.776 1.00 95.44 84 ASN A C 1
ATOM 665 O O . ASN A 1 84 ? 6.386 10.753 10.277 1.00 95.44 84 ASN A O 1
ATOM 669 N N . LYS A 1 85 ? 7.573 12.471 11.089 1.00 94.25 85 LYS A N 1
ATOM 670 C CA . LYS A 1 85 ? 8.893 11.870 10.809 1.00 94.25 85 LYS A CA 1
ATOM 671 C C . LYS A 1 85 ? 9.061 10.466 11.397 1.00 94.25 85 LYS A C 1
ATOM 673 O O . LYS A 1 85 ? 9.642 9.606 10.747 1.00 94.25 85 LYS A O 1
ATOM 678 N N . ASN A 1 86 ? 8.532 10.219 12.596 1.00 94.81 86 ASN A N 1
ATOM 679 C CA . ASN A 1 86 ? 8.573 8.914 13.273 1.00 94.81 86 ASN A CA 1
ATOM 680 C C . ASN A 1 86 ? 7.552 7.890 12.733 1.00 94.81 86 ASN A C 1
ATOM 682 O O . ASN A 1 86 ? 7.557 6.741 13.174 1.00 94.81 86 ASN A O 1
ATOM 686 N N . LYS A 1 87 ? 6.677 8.294 11.803 1.00 96.38 87 LYS A N 1
ATOM 687 C CA . LYS A 1 87 ? 5.773 7.402 11.066 1.00 96.38 87 LYS A CA 1
ATOM 688 C C . LYS A 1 87 ? 6.397 6.886 9.764 1.00 96.38 87 LYS A C 1
ATOM 690 O O . LYS A 1 87 ? 5.864 5.948 9.179 1.00 96.38 87 LYS A O 1
ATOM 695 N N . ASN A 1 88 ? 7.525 7.449 9.323 1.00 96.50 88 ASN A N 1
ATOM 696 C CA . ASN A 1 88 ? 8.243 7.015 8.124 1.00 96.50 88 ASN A CA 1
ATOM 697 C C . ASN A 1 88 ? 9.278 5.939 8.487 1.00 96.50 88 ASN A C 1
ATOM 699 O O . ASN A 1 88 ? 10.130 6.167 9.343 1.00 96.50 88 ASN A O 1
ATOM 703 N N . ARG A 1 89 ? 9.242 4.777 7.821 1.00 95.94 89 ARG A N 1
ATOM 704 C CA . ARG A 1 89 ? 10.228 3.695 8.017 1.00 95.94 89 ARG A CA 1
ATOM 705 C C . ARG A 1 89 ? 11.624 4.103 7.544 1.00 95.94 89 ARG A C 1
ATOM 707 O O . ARG A 1 89 ? 12.616 3.714 8.156 1.00 95.94 89 ARG A O 1
ATOM 714 N N . TYR A 1 90 ? 11.690 4.905 6.485 1.00 92.88 90 TYR A N 1
ATOM 715 C CA . TYR A 1 90 ? 12.924 5.428 5.912 1.00 92.88 90 TYR A CA 1
ATOM 716 C C . TYR A 1 90 ? 12.808 6.940 5.714 1.00 92.88 90 TYR A C 1
ATOM 718 O O . TYR A 1 90 ? 11.825 7.425 5.165 1.00 92.88 90 TYR A O 1
ATOM 726 N N . VAL A 1 91 ? 13.819 7.698 6.146 1.00 90.00 91 VAL A N 1
ATOM 727 C CA . VAL A 1 91 ? 13.807 9.176 6.095 1.00 90.00 91 VAL A CA 1
ATOM 728 C C . VAL A 1 91 ? 13.807 9.707 4.654 1.00 90.00 91 VAL A C 1
ATOM 730 O O . VAL A 1 91 ? 13.289 10.787 4.392 1.00 90.00 91 VAL A O 1
ATOM 733 N N . ASN A 1 92 ? 14.370 8.940 3.718 1.00 87.62 92 ASN A N 1
ATOM 734 C CA . ASN A 1 92 ? 14.456 9.259 2.294 1.00 87.62 92 ASN A CA 1
ATOM 735 C C . ASN A 1 92 ? 13.284 8.721 1.449 1.00 87.62 92 ASN A C 1
ATOM 737 O O . ASN A 1 92 ? 13.260 8.998 0.253 1.00 87.62 92 ASN A O 1
ATOM 741 N N . ILE A 1 93 ? 12.339 7.973 2.036 1.00 91.19 93 ILE A N 1
ATOM 742 C CA . ILE A 1 93 ? 11.143 7.461 1.349 1.00 91.19 93 ILE A CA 1
ATOM 743 C C . ILE A 1 93 ? 9.913 8.106 1.992 1.00 91.19 93 ILE A C 1
ATOM 745 O O . ILE A 1 93 ? 9.500 7.752 3.097 1.00 91.19 93 ILE A O 1
ATOM 749 N N . VAL A 1 94 ? 9.354 9.093 1.301 1.00 94.12 94 VAL A N 1
ATOM 750 C CA . VAL A 1 94 ? 8.286 9.975 1.786 1.00 94.12 94 VAL A CA 1
ATOM 751 C C . VAL A 1 94 ? 7.069 9.895 0.874 1.00 94.12 94 VAL A C 1
ATOM 753 O O . VAL A 1 94 ? 7.211 9.634 -0.318 1.00 94.12 94 VAL A O 1
ATOM 756 N N . ALA A 1 95 ? 5.887 10.176 1.420 1.00 95.56 95 ALA A N 1
ATOM 757 C CA . ALA A 1 95 ? 4.681 10.314 0.620 1.00 95.56 95 ALA A CA 1
ATOM 758 C C . ALA A 1 95 ? 4.584 11.727 0.022 1.00 95.56 95 ALA A C 1
ATOM 760 O O . ALA A 1 95 ? 4.744 12.722 0.741 1.00 95.56 95 ALA A O 1
ATOM 761 N N . TYR A 1 96 ? 4.307 11.823 -1.280 1.00 94.88 96 TYR A N 1
ATOM 762 C CA . TYR A 1 96 ? 4.069 13.105 -1.951 1.00 94.88 96 TYR A CA 1
ATOM 763 C C . TYR A 1 96 ? 2.667 13.641 -1.644 1.00 94.88 96 TYR A C 1
ATOM 765 O O . TYR A 1 96 ? 1.692 12.894 -1.696 1.00 94.88 96 TYR A O 1
ATOM 773 N N . ASP A 1 97 ? 2.545 14.940 -1.369 1.00 94.88 97 ASP A N 1
ATOM 774 C CA . ASP A 1 97 ? 1.314 15.535 -0.830 1.00 94.88 97 ASP A CA 1
ATOM 775 C C . ASP A 1 97 ? 0.123 15.468 -1.798 1.00 94.88 97 ASP A C 1
ATOM 777 O O . ASP A 1 97 ? -1.015 15.333 -1.356 1.00 94.88 97 ASP A O 1
ATOM 781 N N . HIS A 1 98 ? 0.373 15.533 -3.110 1.00 93.88 98 HIS A N 1
ATOM 782 C CA . HIS A 1 98 ? -0.671 15.568 -4.143 1.00 93.88 98 HIS A CA 1
ATOM 783 C C . HIS A 1 98 ? -1.450 14.247 -4.286 1.00 93.88 98 HIS A C 1
ATOM 785 O O . HIS A 1 98 ? -2.591 14.258 -4.738 1.00 93.88 98 HIS A O 1
ATOM 791 N N . SER A 1 99 ? -0.837 13.116 -3.924 1.00 95.19 99 SER A N 1
ATOM 792 C CA . SER A 1 99 ? -1.393 11.764 -4.094 1.00 95.19 99 SER A CA 1
ATOM 793 C C . SER A 1 99 ? -1.399 10.948 -2.800 1.00 95.19 99 SER A C 1
ATOM 795 O O . SER A 1 99 ? -1.736 9.762 -2.829 1.00 95.19 99 SER A O 1
ATOM 797 N N . ARG A 1 100 ? -1.028 11.544 -1.655 1.00 97.12 100 ARG A N 1
ATOM 798 C CA . ARG A 1 100 ? -0.988 10.822 -0.377 1.00 97.12 100 ARG A CA 1
ATOM 799 C C . ARG A 1 100 ? -2.373 10.337 0.040 1.00 97.12 100 ARG A C 1
ATOM 801 O O . ARG A 1 100 ? -3.386 11.008 -0.171 1.00 97.12 100 ARG A O 1
ATOM 808 N N . VAL A 1 101 ? -2.413 9.206 0.731 1.00 97.56 101 VAL A N 1
ATOM 809 C CA . VAL A 1 101 ? -3.632 8.764 1.407 1.00 97.56 101 VAL A CA 1
ATOM 810 C C . VAL A 1 101 ? -3.852 9.636 2.645 1.00 97.56 101 VAL A C 1
ATOM 812 O O . VAL A 1 101 ? -2.987 9.748 3.513 1.00 97.56 101 VAL A O 1
ATOM 815 N N . VAL A 1 102 ? -5.021 10.270 2.719 1.00 96.69 102 VAL A N 1
ATOM 816 C CA . VAL A 1 102 ? -5.432 11.123 3.842 1.00 96.69 102 VAL A CA 1
ATOM 817 C C . VAL A 1 102 ? -6.373 10.327 4.745 1.00 96.69 102 VAL A C 1
ATOM 819 O O . VAL A 1 102 ? -7.448 9.914 4.306 1.00 96.69 102 VAL A O 1
ATOM 822 N N . LEU A 1 103 ? -5.979 10.103 5.999 1.00 95.62 103 LEU A N 1
ATOM 823 C CA . LEU A 1 103 ? -6.820 9.450 7.005 1.00 95.62 103 LEU A CA 1
ATOM 824 C C . LEU A 1 103 ? -7.839 10.433 7.581 1.00 95.62 103 LEU A C 1
ATOM 826 O O . LEU A 1 103 ? -7.539 11.605 7.821 1.00 95.62 103 LEU A O 1
ATOM 830 N N . LYS A 1 104 ? -9.053 9.959 7.862 1.00 91.56 104 LYS A N 1
ATOM 831 C CA . LYS A 1 104 ? -10.100 10.795 8.455 1.00 91.56 104 LYS A CA 1
ATOM 832 C C . LYS A 1 104 ? -9.737 11.144 9.896 1.00 91.56 104 LYS A C 1
ATOM 834 O O . LYS A 1 104 ? -9.547 10.267 10.739 1.00 91.56 104 LYS A O 1
ATOM 839 N N . ILE A 1 105 ? -9.686 12.442 10.185 1.00 87.25 105 ILE A N 1
ATOM 840 C CA . ILE A 1 105 ? -9.494 12.972 11.539 1.00 87.25 105 ILE A CA 1
ATOM 841 C C . ILE A 1 105 ? -10.699 12.553 12.390 1.00 87.25 105 ILE A C 1
ATOM 843 O O . ILE A 1 105 ? -11.841 12.881 12.058 1.00 87.25 105 ILE A O 1
ATOM 847 N N . LEU A 1 106 ? -10.465 11.819 13.480 1.00 78.56 106 LEU A N 1
ATOM 848 C CA . LEU A 1 106 ? -11.544 11.392 14.372 1.00 78.56 106 LEU A CA 1
ATOM 849 C C . LEU A 1 106 ? -11.945 12.535 15.328 1.00 78.56 106 LEU A C 1
ATOM 851 O O . LEU A 1 106 ? -11.110 13.385 15.653 1.00 78.56 106 LEU A O 1
ATOM 855 N N . PRO A 1 107 ? -13.193 12.563 15.839 1.00 78.75 107 PRO A N 1
ATOM 856 C CA . PRO A 1 107 ? -13.619 13.565 16.815 1.00 78.75 107 PRO A CA 1
ATOM 857 C C . PRO A 1 107 ? -12.673 13.638 18.023 1.00 78.75 107 PRO A C 1
ATOM 859 O O . PRO A 1 107 ? -12.358 12.617 18.633 1.00 78.75 107 PRO A O 1
ATOM 862 N N . GLY A 1 108 ? -12.219 14.850 18.354 1.00 77.31 108 GLY A N 1
ATOM 863 C CA . GLY A 1 108 ? -11.263 15.107 19.439 1.00 77.31 108 GLY A CA 1
ATOM 864 C C . GLY A 1 108 ? -9.781 14.930 19.077 1.00 77.31 108 GLY A C 1
ATOM 865 O O . GLY A 1 108 ? -8.928 15.242 19.905 1.00 77.31 108 GLY A O 1
ATOM 866 N N . GLN A 1 109 ? -9.439 14.475 17.865 1.00 77.88 109 GLN A N 1
ATOM 867 C CA . GLN A 1 109 ? -8.046 14.406 17.411 1.00 77.88 109 GLN A CA 1
ATOM 868 C C . GLN A 1 109 ? -7.570 15.719 16.770 1.00 77.88 109 GLN A C 1
ATOM 870 O O . GLN A 1 109 ? -8.343 16.479 16.184 1.00 77.88 109 GLN A O 1
ATOM 875 N N . LYS A 1 110 ? -6.258 15.975 16.848 1.00 76.38 110 LYS A N 1
ATOM 876 C CA . LYS A 1 110 ? -5.599 17.066 16.113 1.00 76.38 110 LYS A CA 1
ATOM 877 C C . LYS A 1 110 ? -5.597 16.759 14.610 1.00 76.38 110 LYS A C 1
ATOM 879 O O . LYS A 1 110 ? -5.507 15.592 14.225 1.00 76.38 110 LYS A O 1
ATOM 884 N N . LYS A 1 111 ? -5.604 17.801 13.763 1.00 67.50 111 LYS A N 1
ATOM 885 C CA . LYS A 1 111 ? -5.521 17.664 12.290 1.00 67.50 111 LYS A CA 1
ATOM 886 C C . LYS A 1 111 ? -4.350 16.795 11.826 1.00 67.50 111 LYS A C 1
ATOM 888 O O . LYS A 1 111 ? -4.467 16.106 10.829 1.00 67.50 111 LYS A O 1
ATOM 893 N N . THR A 1 112 ? -3.267 16.792 12.593 1.00 70.38 112 THR A N 1
ATOM 894 C CA . THR A 1 112 ? -1.997 16.124 12.301 1.00 70.38 112 THR A CA 1
ATOM 895 C C . THR A 1 112 ? -2.040 14.595 12.453 1.00 70.38 112 THR A C 1
ATOM 897 O O . THR A 1 112 ? -1.051 13.900 12.246 1.00 70.38 112 THR A O 1
ATOM 900 N N . THR A 1 113 ? -3.214 14.046 12.778 1.00 81.81 113 THR A N 1
ATOM 901 C CA . THR A 1 113 ? -3.498 12.602 12.800 1.00 81.81 113 THR A CA 1
ATOM 902 C C . THR A 1 113 ? -3.980 12.050 11.450 1.00 81.81 113 THR A C 1
ATOM 904 O O . THR A 1 113 ? -4.354 10.879 11.376 1.00 81.81 113 THR A O 1
ATOM 907 N N . ASP A 1 114 ? -3.981 12.861 10.388 1.00 94.25 114 ASP A N 1
ATOM 908 C CA . ASP A 1 114 ? -4.410 12.482 9.035 1.00 94.25 114 ASP A CA 1
ATOM 909 C C . ASP A 1 114 ? -3.322 11.764 8.207 1.00 94.25 114 ASP A C 1
ATOM 911 O O . ASP A 1 114 ? -3.613 11.226 7.138 1.00 94.25 114 ASP A O 1
ATOM 915 N N . TYR A 1 115 ? -2.071 11.772 8.674 1.00 96.75 115 TYR A N 1
ATOM 916 C CA . TYR A 1 115 ? -0.924 11.278 7.916 1.00 96.75 115 TYR A CA 1
ATOM 917 C C . TYR A 1 115 ? -0.625 9.788 8.126 1.00 96.75 115 TYR A C 1
ATOM 919 O O . TYR A 1 115 ? -0.461 9.317 9.260 1.00 96.75 115 TYR A O 1
ATOM 927 N N . ILE A 1 116 ? -0.428 9.106 6.995 1.00 97.81 116 ILE A N 1
ATOM 928 C CA . ILE A 1 116 ? 0.234 7.810 6.830 1.00 97.81 116 ILE A CA 1
ATOM 929 C C . ILE A 1 116 ? 1.159 7.885 5.603 1.00 97.81 116 ILE A C 1
ATOM 931 O O . ILE A 1 116 ? 0.845 8.577 4.635 1.00 97.81 116 ILE A O 1
ATOM 935 N N . ASN A 1 117 ? 2.292 7.174 5.623 1.00 97.88 117 ASN A N 1
ATOM 936 C CA . ASN A 1 117 ? 3.206 7.102 4.478 1.00 97.88 117 ASN A CA 1
ATOM 937 C C . ASN A 1 117 ? 2.666 6.117 3.421 1.00 97.88 117 ASN A C 1
ATOM 939 O O . ASN A 1 117 ? 2.977 4.918 3.417 1.00 97.88 117 ASN A O 1
ATOM 943 N N . ALA A 1 118 ? 1.761 6.627 2.588 1.00 98.06 118 ALA A N 1
ATOM 944 C CA . ALA A 1 118 ? 1.134 5.915 1.486 1.00 98.06 118 ALA A CA 1
ATOM 945 C C . ALA A 1 118 ? 0.670 6.894 0.398 1.00 98.06 118 ALA A C 1
ATOM 947 O O . ALA A 1 118 ? 0.177 7.976 0.719 1.00 98.06 118 ALA A O 1
ATOM 948 N N . ASN A 1 119 ? 0.734 6.476 -0.865 1.00 97.81 119 ASN A N 1
ATOM 949 C CA . ASN A 1 119 ? 0.221 7.212 -2.024 1.00 97.81 119 ASN A CA 1
ATOM 950 C C . ASN A 1 119 ? -0.743 6.338 -2.827 1.00 97.81 119 ASN A C 1
ATOM 952 O O . ASN A 1 119 ? -0.568 5.119 -2.901 1.00 97.81 119 ASN A O 1
ATOM 956 N N . TYR A 1 120 ? -1.745 6.952 -3.451 1.00 95.50 120 TYR A N 1
ATOM 957 C CA . TYR A 1 120 ? -2.484 6.290 -4.520 1.00 95.50 120 TYR A CA 1
ATOM 958 C C . TYR A 1 120 ? -1.597 6.137 -5.756 1.00 95.50 120 TYR A C 1
ATOM 960 O O . TYR A 1 120 ? -0.741 6.979 -6.025 1.00 95.50 1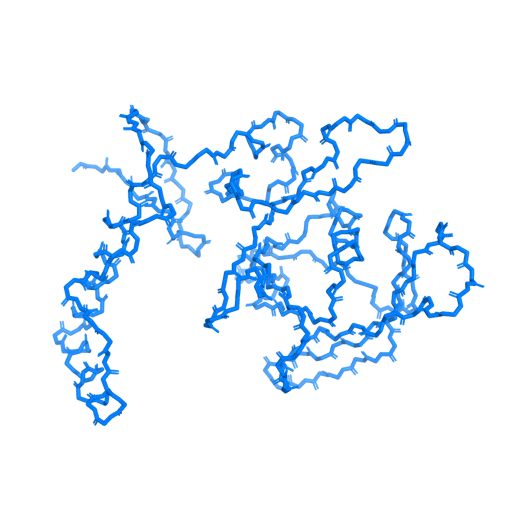20 TYR A O 1
ATOM 968 N N . ILE A 1 121 ? -1.806 5.046 -6.486 1.00 92.38 121 ILE A N 1
ATOM 969 C CA . ILE A 1 121 ? -1.117 4.739 -7.738 1.00 92.38 121 ILE A CA 1
ATOM 970 C C . ILE A 1 121 ? -2.186 4.330 -8.751 1.00 92.38 121 ILE A C 1
ATOM 972 O O . ILE A 1 121 ? -3.076 3.531 -8.434 1.00 92.38 121 ILE A O 1
ATOM 976 N N . ASP A 1 122 ? -2.099 4.892 -9.951 1.00 89.38 122 ASP A N 1
ATOM 977 C CA . ASP A 1 122 ? -3.005 4.588 -11.052 1.00 89.38 122 ASP A CA 1
ATOM 978 C C . ASP A 1 122 ? -2.703 3.205 -11.648 1.00 89.38 122 ASP A C 1
ATOM 980 O O . ASP A 1 122 ? -1.563 2.736 -11.669 1.00 89.38 122 ASP A O 1
ATOM 984 N N . GLY A 1 123 ? -3.749 2.529 -12.110 1.00 86.69 123 GLY A N 1
ATOM 985 C CA . GLY A 1 123 ? -3.653 1.342 -12.950 1.00 86.69 123 GLY A CA 1
ATOM 986 C C . GLY A 1 123 ? -3.904 1.691 -14.414 1.00 86.69 123 GLY A C 1
ATOM 987 O O . GLY A 1 123 ? -4.298 2.808 -14.748 1.00 86.69 123 GLY A O 1
ATOM 988 N N . TYR A 1 124 ? -3.730 0.711 -15.301 1.00 86.44 124 TYR A N 1
ATOM 989 C CA . TYR A 1 124 ? -4.071 0.876 -16.714 1.00 86.44 124 TYR A CA 1
ATOM 990 C C . TYR A 1 124 ? -5.559 1.236 -16.871 1.00 86.44 124 TYR A C 1
ATOM 992 O O . TYR A 1 124 ? -6.429 0.420 -16.562 1.00 86.44 124 TYR A O 1
ATOM 1000 N N . ASN A 1 125 ? -5.829 2.463 -17.330 1.00 87.56 125 ASN A N 1
ATOM 1001 C CA . ASN A 1 125 ? -7.157 3.077 -17.461 1.00 87.56 125 ASN A CA 1
ATOM 1002 C C . ASN A 1 125 ? -7.999 3.158 -16.164 1.00 87.56 125 ASN A C 1
ATOM 1004 O O . ASN A 1 125 ? -9.206 3.366 -16.245 1.00 87.56 125 ASN A O 1
ATOM 1008 N N . GLU A 1 126 ? -7.387 3.040 -14.979 1.00 84.25 126 GLU A N 1
ATOM 1009 C CA . GLU A 1 126 ? -8.092 3.019 -13.686 1.00 84.25 126 GLU A C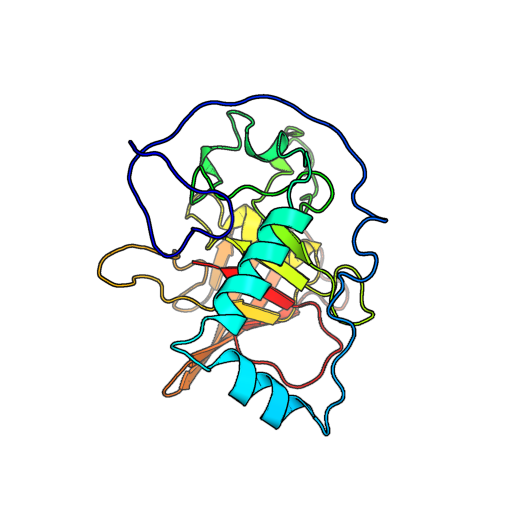A 1
ATOM 1010 C C . GLU A 1 126 ? -7.376 3.940 -12.670 1.00 84.25 126 GLU A C 1
ATOM 1012 O O . GLU A 1 126 ? -6.390 3.530 -12.045 1.00 84.25 126 GLU A O 1
ATOM 1017 N N . PRO A 1 127 ? -7.823 5.195 -12.475 1.00 86.56 127 PRO A N 1
ATOM 1018 C CA . PRO A 1 127 ? -7.162 6.123 -11.562 1.00 86.56 127 PRO A CA 1
ATOM 1019 C C . PRO A 1 127 ? -7.334 5.701 -10.095 1.00 86.56 127 PRO A C 1
ATOM 1021 O O . PRO A 1 127 ? -8.421 5.330 -9.653 1.00 86.56 127 PRO A O 1
ATOM 1024 N N . ASN A 1 128 ? -6.274 5.820 -9.297 1.00 88.69 128 ASN A N 1
ATOM 1025 C CA . ASN A 1 128 ? -6.196 5.408 -7.891 1.00 88.69 128 ASN A CA 1
ATOM 1026 C C . ASN A 1 128 ? -6.526 3.915 -7.639 1.00 88.69 128 ASN A C 1
ATOM 1028 O O . ASN A 1 128 ? -6.972 3.562 -6.534 1.00 88.69 128 ASN A O 1
ATOM 1032 N N . ALA A 1 129 ? -6.309 3.043 -8.636 1.00 85.94 129 ALA A N 1
ATOM 1033 C CA . ALA A 1 129 ? -6.544 1.593 -8.569 1.00 85.94 129 ALA A CA 1
ATOM 1034 C C . ALA A 1 129 ? -5.841 0.915 -7.383 1.00 85.94 129 ALA A C 1
ATOM 1036 O O . ALA A 1 129 ? -6.340 -0.062 -6.806 1.00 85.94 129 ALA A O 1
ATOM 1037 N N . TYR A 1 130 ? -4.673 1.440 -7.017 1.00 93.62 130 TYR A N 1
ATOM 1038 C CA . TYR A 1 130 ? -3.801 0.881 -5.999 1.00 93.62 130 TYR A CA 1
ATOM 1039 C C . TYR A 1 130 ? -3.440 1.917 -4.936 1.00 93.62 130 TYR A C 1
ATOM 1041 O O . TYR A 1 130 ? -3.588 3.127 -5.116 1.00 93.62 130 TYR A O 1
ATOM 1049 N N . ILE A 1 131 ? -2.939 1.425 -3.808 1.00 97.12 131 ILE A N 1
ATOM 1050 C CA . ILE A 1 131 ? -2.211 2.230 -2.827 1.00 97.12 131 ILE A CA 1
ATOM 1051 C C . ILE A 1 131 ? -0.829 1.599 -2.675 1.00 97.12 131 ILE A C 1
ATOM 1053 O O . ILE A 1 131 ? -0.739 0.410 -2.368 1.00 97.12 131 ILE A O 1
ATOM 1057 N N . GLY A 1 132 ? 0.233 2.376 -2.873 1.00 97.12 132 GLY A N 1
ATOM 1058 C CA . GLY A 1 132 ? 1.590 2.007 -2.475 1.00 97.12 132 GLY A CA 1
ATOM 1059 C C . GLY A 1 132 ? 1.873 2.530 -1.069 1.00 97.12 132 GLY A C 1
ATOM 1060 O O . GLY A 1 132 ? 1.612 3.697 -0.786 1.00 97.12 132 GLY A O 1
ATOM 1061 N N . THR A 1 133 ? 2.380 1.687 -0.171 1.00 98.00 133 THR A N 1
ATOM 1062 C CA . THR A 1 133 ? 2.706 2.073 1.211 1.00 98.00 133 THR A CA 1
ATOM 1063 C C . THR A 1 133 ? 3.936 1.336 1.729 1.00 98.00 133 THR A C 1
ATOM 1065 O O . THR A 1 133 ? 4.255 0.234 1.279 1.00 98.00 133 THR A O 1
ATOM 1068 N N . GLN A 1 134 ? 4.623 1.937 2.698 1.00 96.38 134 GLN A N 1
ATOM 1069 C CA . GLN A 1 134 ? 5.696 1.279 3.441 1.00 96.38 134 GLN A CA 1
ATOM 1070 C C . GLN A 1 134 ? 5.189 0.092 4.283 1.00 96.38 134 GLN A C 1
ATOM 1072 O O . GLN A 1 134 ? 4.032 0.046 4.704 1.00 96.38 134 GLN A O 1
ATOM 1077 N N . GLY A 1 135 ? 6.107 -0.798 4.655 1.00 95.50 135 GLY A N 1
ATOM 1078 C CA . GLY A 1 135 ? 5.929 -1.771 5.726 1.00 95.50 135 GLY A CA 1
ATOM 1079 C C . GLY A 1 135 ? 5.553 -1.066 7.035 1.00 95.50 135 GLY A C 1
ATOM 1080 O O . GLY A 1 135 ? 6.353 -0.257 7.520 1.00 95.50 135 GLY A O 1
ATOM 1081 N N . PRO A 1 136 ? 4.381 -1.335 7.638 1.00 97.25 136 PRO A N 1
ATOM 1082 C CA . PRO A 1 136 ? 3.926 -0.632 8.837 1.00 97.25 136 PRO A CA 1
ATOM 1083 C C . PRO A 1 136 ? 4.928 -0.736 9.981 1.00 97.25 136 PRO A C 1
ATOM 1085 O O . PRO A 1 136 ? 5.522 -1.792 10.193 1.00 97.25 136 PRO A O 1
ATOM 1088 N N . LEU A 1 137 ? 5.131 0.359 10.708 1.00 97.12 137 LEU A N 1
ATOM 1089 C CA . LEU A 1 137 ? 5.881 0.369 11.963 1.00 97.12 137 LEU A CA 1
ATOM 1090 C C . LEU A 1 137 ? 4.927 -0.000 13.112 1.00 97.12 137 LEU A C 1
ATOM 1092 O O . LEU A 1 137 ? 3.732 0.276 12.996 1.00 97.12 137 LEU A O 1
ATOM 1096 N N . PRO A 1 138 ? 5.414 -0.522 14.253 1.00 97.25 138 PRO A N 1
ATOM 1097 C CA . PRO A 1 138 ? 4.562 -0.789 15.416 1.00 97.25 138 PRO A CA 1
ATOM 1098 C C . PRO A 1 138 ? 3.775 0.446 15.891 1.00 97.25 138 PRO A C 1
ATOM 1100 O O . PRO A 1 138 ? 2.626 0.334 16.303 1.00 97.25 138 PRO A O 1
ATOM 1103 N N . SER A 1 139 ? 4.359 1.642 15.757 1.00 96.12 139 SER A N 1
ATOM 1104 C CA . SER A 1 139 ? 3.719 2.936 16.039 1.00 96.12 139 SER A CA 1
ATOM 1105 C C . SER A 1 139 ? 2.640 3.357 15.030 1.00 96.12 139 SER A C 1
ATOM 1107 O O . SER A 1 139 ? 1.942 4.338 15.275 1.00 96.12 139 SER A O 1
ATOM 1109 N N . THR A 1 140 ? 2.504 2.659 13.897 1.00 97.19 140 THR A N 1
ATOM 1110 C CA . THR A 1 140 ? 1.581 2.996 12.798 1.00 97.19 140 THR A CA 1
ATOM 1111 C C . THR A 1 140 ? 0.624 1.854 12.436 1.00 97.19 140 THR A C 1
ATOM 1113 O O . THR A 1 140 ? -0.038 1.938 11.403 1.00 97.19 140 THR A O 1
ATOM 1116 N N . PHE A 1 141 ? 0.536 0.779 13.230 1.00 98.00 141 PHE A N 1
ATOM 1117 C CA . PHE A 1 141 ? -0.398 -0.329 12.967 1.00 98.00 141 PHE A CA 1
ATOM 1118 C C . PHE A 1 141 ? -1.864 0.138 12.987 1.00 98.00 141 PHE A C 1
ATOM 1120 O O . PHE A 1 141 ? -2.629 -0.196 12.082 1.00 98.00 141 PHE A O 1
ATOM 1127 N N . ASP A 1 142 ? -2.230 0.978 13.956 1.00 96.31 142 ASP A N 1
ATOM 1128 C CA . ASP A 1 142 ? -3.561 1.589 14.061 1.00 96.31 142 ASP A CA 1
ATOM 1129 C C . ASP A 1 142 ? -3.904 2.435 12.826 1.00 96.31 142 ASP A C 1
ATOM 1131 O O . ASP A 1 142 ? -4.995 2.316 12.268 1.00 96.31 142 ASP A O 1
ATOM 1135 N N . ASP A 1 143 ? -2.956 3.256 12.363 1.00 96.69 143 ASP A N 1
ATOM 1136 C CA . ASP A 1 143 ? -3.103 4.078 11.157 1.00 96.69 143 ASP A CA 1
ATOM 1137 C C . ASP A 1 143 ? -3.246 3.217 9.895 1.00 96.69 143 ASP A C 1
ATOM 1139 O O . ASP A 1 143 ? -4.066 3.520 9.029 1.00 96.69 143 ASP A O 1
ATOM 1143 N N . TYR A 1 144 ? -2.498 2.116 9.806 1.00 97.94 144 TYR A N 1
ATOM 1144 C CA . TYR A 1 144 ? -2.528 1.192 8.674 1.00 97.94 144 TYR A CA 1
ATOM 1145 C C . TYR A 1 144 ? -3.856 0.430 8.562 1.00 97.94 144 TYR A C 1
ATOM 1147 O O . TYR A 1 144 ? -4.471 0.402 7.495 1.00 97.94 144 TYR A O 1
ATOM 1155 N N . TRP A 1 145 ? -4.366 -0.130 9.662 1.00 97.50 145 TRP A N 1
ATOM 1156 C CA . TRP A 1 145 ? -5.675 -0.793 9.644 1.00 97.50 145 TRP A CA 1
ATOM 1157 C C . TRP A 1 145 ? -6.838 0.193 9.519 1.00 97.50 145 TRP A C 1
ATOM 1159 O O . TRP A 1 145 ? -7.838 -0.125 8.868 1.00 97.50 145 TRP A O 1
ATOM 1169 N N . ARG A 1 146 ? -6.694 1.416 10.051 1.00 95.19 146 ARG A N 1
ATOM 1170 C CA . ARG A 1 146 ? -7.613 2.529 9.771 1.00 95.19 146 ARG A CA 1
ATOM 1171 C C . ARG A 1 146 ? -7.633 2.861 8.277 1.00 95.19 146 ARG A C 1
ATOM 1173 O O . ARG A 1 146 ? -8.723 2.957 7.719 1.00 95.19 146 ARG A O 1
ATOM 1180 N N . MET A 1 147 ? -6.474 2.945 7.617 1.00 96.75 147 MET A N 1
ATOM 1181 C CA . MET A 1 147 ? -6.375 3.141 6.165 1.00 96.75 147 MET A CA 1
ATOM 1182 C C . MET A 1 147 ? -7.132 2.055 5.397 1.00 96.75 147 MET A C 1
ATOM 1184 O O . MET A 1 147 ? -7.982 2.375 4.571 1.00 96.75 147 MET A O 1
ATOM 1188 N N . ILE A 1 148 ? -6.862 0.779 5.691 1.00 96.50 148 ILE A N 1
ATOM 1189 C CA . ILE A 1 148 ? -7.505 -0.374 5.038 1.00 96.50 148 ILE A CA 1
ATOM 1190 C C . ILE A 1 148 ? -9.033 -0.293 5.143 1.00 96.50 148 ILE A C 1
ATOM 1192 O O . ILE A 1 148 ? -9.730 -0.454 4.139 1.00 96.50 148 ILE A O 1
ATOM 1196 N N . TRP A 1 149 ? -9.551 0.008 6.339 1.00 94.31 149 TRP A N 1
ATOM 1197 C CA . TRP A 1 149 ? -10.987 0.155 6.571 1.00 94.31 149 TRP A CA 1
ATOM 1198 C C . TRP A 1 149 ? -11.581 1.367 5.837 1.00 94.31 149 TRP A C 1
ATOM 1200 O O . TRP A 1 149 ? -12.594 1.244 5.149 1.00 94.31 149 TRP A O 1
ATOM 1210 N N . GLU A 1 150 ? -10.970 2.548 5.968 1.00 93.62 150 GLU A N 1
ATOM 1211 C CA . GLU A 1 150 ? -11.488 3.791 5.382 1.00 93.62 150 GLU A CA 1
ATOM 1212 C C . GLU A 1 150 ? -11.451 3.793 3.852 1.00 93.62 150 GLU A C 1
ATOM 1214 O O . GLU A 1 150 ? -12.368 4.328 3.225 1.00 93.62 150 GLU A O 1
ATOM 1219 N N . GLN A 1 151 ? -10.428 3.167 3.266 1.00 94.00 151 GLN A N 1
ATOM 1220 C CA . GLN A 1 151 ? -10.217 3.061 1.821 1.00 94.00 151 GLN A CA 1
ATOM 1221 C C . GLN A 1 151 ? -10.910 1.853 1.181 1.00 94.00 151 GLN A C 1
ATOM 1223 O O . GLN A 1 151 ? -10.787 1.666 -0.029 1.00 94.00 151 GLN A O 1
ATOM 1228 N N . LYS A 1 152 ? -11.643 1.046 1.967 1.00 92.19 152 LYS A N 1
ATOM 1229 C CA . LYS A 1 152 ? -12.315 -0.187 1.515 1.00 92.19 152 LYS A CA 1
ATOM 1230 C C . LYS A 1 152 ? -11.358 -1.108 0.745 1.00 92.19 152 LYS A C 1
ATOM 1232 O O . LYS A 1 152 ? -11.654 -1.555 -0.361 1.00 92.19 152 LYS A O 1
ATOM 1237 N N . VAL A 1 153 ? -10.178 -1.351 1.311 1.00 89.62 153 VAL A N 1
ATOM 1238 C CA . VAL A 1 153 ? -9.217 -2.312 0.756 1.00 89.62 153 VAL A CA 1
ATOM 1239 C C . VAL A 1 153 ? -9.708 -3.728 1.063 1.00 89.62 153 VAL A C 1
ATOM 1241 O O . VAL A 1 153 ? -10.078 -4.022 2.199 1.00 89.62 153 VAL A O 1
ATOM 1244 N N . TYR A 1 154 ? -9.679 -4.604 0.057 1.00 89.06 154 TYR A N 1
ATOM 1245 C CA . TYR A 1 154 ? -10.031 -6.029 0.183 1.00 89.06 154 TYR A CA 1
ATOM 1246 C C . TYR A 1 154 ? -8.822 -6.951 -0.023 1.00 89.06 154 TYR A C 1
ATOM 1248 O O . TYR A 1 154 ? -8.792 -8.073 0.484 1.00 89.06 154 TYR A O 1
ATOM 1256 N N . ILE A 1 155 ? -7.793 -6.473 -0.730 1.00 91.75 155 ILE A N 1
ATOM 1257 C CA . ILE A 1 155 ? -6.589 -7.248 -1.036 1.00 91.75 155 ILE A CA 1
ATOM 1258 C C . ILE A 1 155 ? -5.358 -6.486 -0.555 1.00 91.75 155 ILE A C 1
ATOM 1260 O O . ILE A 1 155 ? -5.161 -5.325 -0.914 1.00 91.75 155 ILE A O 1
ATOM 1264 N N . ILE A 1 156 ? -4.510 -7.157 0.220 1.00 94.88 156 ILE A N 1
ATOM 1265 C CA . ILE A 1 156 ? -3.183 -6.665 0.596 1.00 94.88 156 ILE A CA 1
ATOM 1266 C C . ILE A 1 156 ? -2.147 -7.538 -0.117 1.00 94.88 156 ILE A C 1
ATOM 1268 O O . ILE A 1 156 ? -2.253 -8.763 -0.142 1.00 94.88 156 ILE A O 1
ATOM 1272 N N . ILE A 1 157 ? -1.135 -6.916 -0.706 1.00 93.75 157 ILE A N 1
ATOM 1273 C CA . ILE A 1 157 ? -0.034 -7.579 -1.398 1.00 93.75 157 ILE A CA 1
ATOM 1274 C C . ILE A 1 157 ? 1.250 -7.135 -0.701 1.00 93.75 157 ILE A C 1
ATOM 1276 O O . ILE A 1 157 ? 1.723 -6.015 -0.878 1.00 93.75 157 ILE A O 1
ATOM 1280 N N . MET A 1 158 ? 1.790 -8.010 0.144 1.00 92.69 158 MET A N 1
ATOM 1281 C CA . MET A 1 158 ? 3.061 -7.800 0.833 1.00 92.69 158 MET A CA 1
ATOM 1282 C C . MET A 1 158 ? 4.169 -8.480 0.037 1.00 92.69 158 MET A C 1
ATOM 1284 O O . MET A 1 158 ? 4.143 -9.696 -0.125 1.00 92.69 158 MET A O 1
ATOM 1288 N N . ILE A 1 159 ? 5.118 -7.691 -0.475 1.00 91.19 159 ILE A N 1
ATOM 1289 C CA . ILE A 1 159 ? 6.162 -8.168 -1.405 1.00 91.19 159 ILE A CA 1
ATOM 1290 C C . ILE A 1 159 ? 7.546 -8.316 -0.751 1.00 91.19 159 ILE A C 1
ATOM 1292 O O . ILE A 1 159 ? 8.562 -8.356 -1.436 1.00 91.19 159 ILE A O 1
ATOM 1296 N N . THR A 1 160 ? 7.591 -8.361 0.579 1.00 86.50 160 THR A N 1
ATOM 1297 C CA . THR A 1 160 ? 8.818 -8.417 1.385 1.00 86.50 160 THR A CA 1
ATOM 1298 C C . THR A 1 160 ? 8.661 -9.435 2.506 1.00 86.50 160 THR A C 1
ATOM 1300 O O . THR A 1 160 ? 7.547 -9.679 2.981 1.00 86.50 160 THR A O 1
ATOM 1303 N N . ASN A 1 161 ? 9.773 -9.997 2.972 1.00 90.00 161 ASN A N 1
ATOM 1304 C CA . ASN A 1 161 ? 9.790 -10.718 4.240 1.00 90.00 161 ASN A CA 1
ATOM 1305 C C . ASN A 1 161 ? 9.804 -9.733 5.424 1.00 90.00 161 ASN A C 1
ATOM 1307 O O . ASN A 1 161 ? 10.097 -8.551 5.282 1.00 90.00 161 ASN A O 1
ATOM 1311 N N . LEU A 1 162 ? 9.533 -10.212 6.642 1.00 91.25 162 LEU A N 1
ATOM 1312 C CA . LEU A 1 162 ? 9.694 -9.376 7.844 1.00 91.25 162 LEU A CA 1
ATOM 1313 C C . LEU A 1 162 ? 11.166 -8.964 8.054 1.00 91.25 162 LEU A C 1
ATOM 1315 O O . LEU A 1 162 ? 11.468 -7.832 8.440 1.00 91.25 162 LEU A O 1
ATOM 1319 N N . VAL A 1 163 ? 12.092 -9.885 7.771 1.00 91.06 163 VAL A N 1
ATOM 1320 C CA . VAL A 1 163 ? 13.541 -9.698 7.901 1.00 91.06 163 VAL A CA 1
ATOM 1321 C C . VAL A 1 163 ? 14.238 -10.252 6.661 1.00 91.06 163 VAL A C 1
ATOM 1323 O O . VAL A 1 163 ? 13.981 -11.381 6.255 1.00 91.06 163 VAL A O 1
ATOM 1326 N N . GLU A 1 164 ? 15.161 -9.478 6.096 1.00 86.19 164 GLU A N 1
ATOM 1327 C CA . GLU A 1 164 ? 15.958 -9.838 4.922 1.00 86.19 164 GLU A CA 1
ATOM 1328 C C . GLU A 1 164 ? 17.433 -9.539 5.206 1.00 86.19 164 GLU A C 1
ATOM 1330 O O . GLU A 1 164 ? 17.785 -8.428 5.601 1.00 86.19 164 GLU A O 1
ATOM 1335 N N . ARG A 1 165 ? 18.316 -10.537 5.042 1.00 90.88 165 ARG A N 1
ATOM 1336 C CA . ARG A 1 165 ? 19.767 -10.418 5.322 1.00 90.88 165 ARG A CA 1
ATOM 1337 C C . ARG A 1 165 ? 20.070 -9.790 6.702 1.00 90.88 165 ARG A C 1
ATOM 1339 O O . ARG A 1 165 ? 20.957 -8.952 6.838 1.00 90.88 165 ARG A O 1
ATOM 1346 N N . GLY A 1 166 ? 19.284 -10.156 7.719 1.00 90.25 166 GLY A N 1
ATOM 1347 C CA . GLY A 1 166 ? 19.391 -9.634 9.090 1.00 90.25 166 GLY A CA 1
ATOM 1348 C C . GLY A 1 166 ? 18.810 -8.229 9.319 1.00 90.25 166 GLY A C 1
ATOM 1349 O O . GLY A 1 166 ? 18.760 -7.780 10.462 1.00 90.25 166 GLY A O 1
ATOM 1350 N N . ARG A 1 167 ? 18.331 -7.532 8.280 1.00 89.12 167 ARG A N 1
ATOM 1351 C CA . ARG A 1 167 ? 17.672 -6.221 8.400 1.00 89.12 167 ARG A CA 1
ATOM 1352 C C . ARG A 1 167 ? 16.156 -6.377 8.422 1.00 89.12 167 ARG A C 1
ATOM 1354 O O . ARG A 1 167 ? 15.582 -7.084 7.600 1.00 89.12 167 ARG A O 1
ATOM 1361 N N . ARG A 1 168 ? 15.498 -5.688 9.352 1.00 91.88 168 ARG A N 1
ATOM 1362 C CA . ARG A 1 168 ? 14.035 -5.632 9.452 1.00 91.88 168 ARG A CA 1
ATOM 1363 C C . ARG A 1 168 ? 13.467 -4.761 8.330 1.00 91.88 168 ARG A C 1
ATOM 1365 O O . ARG A 1 168 ? 13.795 -3.577 8.264 1.00 91.88 168 ARG A O 1
ATOM 1372 N N . LYS A 1 169 ? 12.618 -5.347 7.487 1.00 91.25 169 LYS A N 1
ATOM 1373 C CA . LYS A 1 169 ? 11.951 -4.674 6.361 1.00 91.25 169 LYS A CA 1
ATOM 1374 C C . LYS A 1 169 ? 10.505 -4.330 6.683 1.00 91.25 169 LYS A C 1
ATOM 1376 O O . LYS A 1 169 ? 10.073 -3.202 6.489 1.00 91.25 169 LYS A O 1
ATOM 1381 N N . CYS A 1 170 ? 9.790 -5.256 7.311 1.00 94.62 170 CYS A N 1
ATOM 1382 C CA . CYS A 1 170 ? 8.436 -5.025 7.788 1.00 94.62 170 CYS A CA 1
ATOM 1383 C C . CYS A 1 170 ? 8.264 -5.580 9.203 1.00 94.62 170 CYS A C 1
ATOM 1385 O O . CYS A 1 170 ? 8.919 -6.547 9.594 1.00 94.62 170 CYS A O 1
ATOM 1387 N N . ASP A 1 171 ? 7.363 -4.977 9.968 1.00 96.00 171 ASP A N 1
ATOM 1388 C CA . ASP A 1 171 ? 6.886 -5.541 11.223 1.00 96.00 171 ASP A CA 1
ATOM 1389 C C . ASP A 1 171 ? 5.587 -6.315 10.976 1.00 96.00 171 ASP A C 1
ATOM 1391 O O . ASP A 1 171 ? 4.863 -6.059 10.013 1.00 96.00 171 ASP A O 1
ATOM 1395 N N . MET A 1 172 ? 5.315 -7.312 11.816 1.00 96.69 172 MET A N 1
ATOM 1396 C CA . MET A 1 172 ? 4.154 -8.187 11.669 1.00 96.69 172 MET A CA 1
ATOM 1397 C C . MET A 1 172 ? 2.907 -7.443 12.158 1.00 96.69 172 MET A C 1
ATOM 1399 O O . MET A 1 172 ? 2.614 -7.430 13.348 1.00 96.69 172 MET A O 1
ATOM 1403 N N . TYR A 1 173 ? 2.203 -6.794 11.232 1.00 97.31 173 TYR A N 1
ATOM 1404 C CA . TYR A 1 173 ? 1.025 -5.962 11.501 1.00 97.31 173 TYR A CA 1
ATOM 1405 C C . TYR A 1 173 ? -0.283 -6.764 11.623 1.00 97.31 173 TYR A C 1
ATOM 1407 O O . TYR A 1 173 ? -1.360 -6.190 11.510 1.00 97.31 173 TYR A O 1
ATOM 1415 N N . TRP A 1 174 ? -0.221 -8.085 11.788 1.00 97.44 174 TRP A N 1
ATOM 1416 C CA . TRP A 1 174 ? -1.390 -8.966 11.820 1.00 97.44 174 TRP A CA 1
ATOM 1417 C C . TRP A 1 174 ? -1.292 -9.984 12.965 1.00 97.44 174 TRP A C 1
ATOM 1419 O O . TRP A 1 174 ? -0.178 -10.380 13.321 1.00 97.44 174 TRP A O 1
ATOM 1429 N N . PRO A 1 175 ? -2.430 -10.459 13.507 1.00 96.31 175 PRO A N 1
ATOM 1430 C CA . PRO A 1 175 ? -2.423 -11.451 14.574 1.00 96.31 175 PRO A CA 1
ATOM 1431 C C . PRO A 1 175 ? -1.881 -12.794 14.086 1.00 96.31 175 PRO A C 1
ATOM 1433 O O . PRO A 1 175 ? -2.268 -13.269 13.016 1.00 96.31 175 PRO A O 1
ATOM 1436 N N . LYS A 1 176 ? -1.042 -13.441 14.904 1.00 91.81 176 LYS A N 1
ATOM 1437 C CA . LYS A 1 176 ? -0.606 -14.834 14.672 1.00 91.81 176 LYS A CA 1
ATOM 1438 C C . LYS A 1 176 ? -1.743 -15.835 14.842 1.00 91.81 176 LYS A C 1
ATOM 1440 O O . LYS A 1 176 ? -1.797 -16.838 14.144 1.00 91.81 176 LYS A O 1
ATOM 1445 N N . GLU A 1 177 ? -2.634 -15.563 15.787 1.00 88.75 177 GLU A N 1
ATOM 1446 C CA . GLU A 1 177 ? -3.772 -16.407 16.126 1.00 88.75 177 GLU A CA 1
ATOM 1447 C C . GLU A 1 177 ? -4.910 -15.552 16.693 1.00 88.75 177 GLU A C 1
ATOM 1449 O O . GLU A 1 177 ? -4.697 -14.442 17.180 1.00 88.75 177 GLU A O 1
ATOM 1454 N N . GLY A 1 178 ? -6.143 -16.057 16.622 1.00 90.81 178 GLY A N 1
ATOM 1455 C CA . GLY A 1 178 ? -7.301 -15.356 17.175 1.00 90.81 178 GLY A CA 1
ATOM 1456 C C . GLY A 1 178 ? -7.524 -13.974 16.549 1.00 90.81 178 GLY A C 1
ATOM 1457 O O . GLY A 1 178 ? -7.604 -13.838 15.325 1.00 90.81 178 GLY A O 1
ATOM 1458 N N . SER A 1 179 ? -7.700 -12.954 17.394 1.00 95.81 179 SER A N 1
ATOM 1459 C CA . SER A 1 179 ? -7.933 -11.574 16.961 1.00 95.81 179 SER A CA 1
ATOM 1460 C C . SER A 1 179 ? -7.189 -10.554 17.809 1.00 95.81 179 SER A C 1
ATOM 1462 O O . SER A 1 179 ? -7.281 -10.606 19.034 1.00 95.81 179 SER A O 1
ATOM 1464 N N . GLU A 1 180 ? -6.594 -9.566 17.151 1.00 97.75 180 GLU A N 1
ATOM 1465 C CA . GLU A 1 180 ? -5.988 -8.387 17.771 1.00 97.75 180 GLU A CA 1
ATOM 1466 C C . GLU A 1 180 ? -6.826 -7.129 17.481 1.00 97.75 180 GLU A C 1
ATOM 1468 O O . GLU A 1 180 ? -7.704 -7.120 16.609 1.00 97.75 180 GLU A 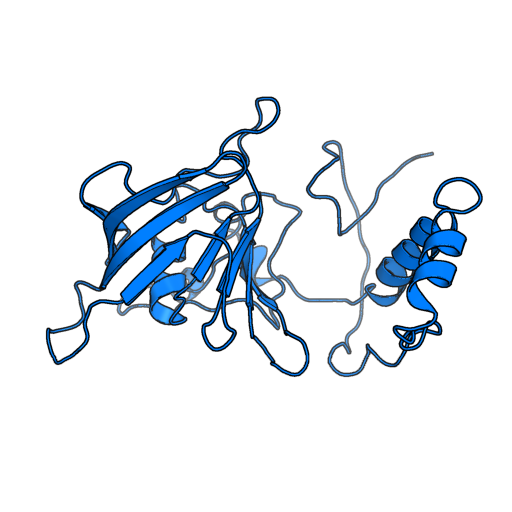O 1
ATOM 1473 N N . LEU A 1 181 ? -6.586 -6.068 18.253 1.00 97.19 181 LEU A N 1
ATOM 1474 C CA . LEU A 1 181 ? -7.235 -4.768 18.104 1.00 97.19 181 LEU A CA 1
ATOM 1475 C C . LEU A 1 181 ? -6.176 -3.718 17.766 1.00 97.19 181 LEU A C 1
ATOM 1477 O O . LEU A 1 181 ? -5.288 -3.467 18.575 1.00 97.19 181 LEU A O 1
ATOM 1481 N N . TYR A 1 182 ? -6.327 -3.077 16.609 1.00 96.12 182 TYR A N 1
ATOM 1482 C CA . TYR A 1 182 ? -5.505 -1.945 16.188 1.00 96.12 182 TYR A CA 1
ATOM 1483 C C . TYR A 1 182 ? -6.391 -0.694 16.206 1.00 96.12 182 TYR A C 1
ATOM 1485 O O . TYR A 1 182 ? -7.285 -0.514 15.368 1.00 96.12 182 TYR A O 1
ATOM 1493 N N . GLY A 1 183 ? -6.234 0.119 17.250 1.00 93.00 183 GLY A N 1
ATOM 1494 C CA . GLY A 1 183 ? -7.083 1.263 17.571 1.00 93.00 183 GLY A CA 1
ATOM 1495 C C . GLY A 1 183 ? -8.556 0.884 17.764 1.00 93.00 183 GLY A C 1
ATOM 1496 O O . GLY A 1 183 ? -8.986 0.491 18.846 1.00 93.00 183 GLY A O 1
ATOM 1497 N N . ILE A 1 184 ? -9.354 1.040 16.704 1.00 91.81 184 ILE A N 1
ATOM 1498 C CA . ILE A 1 184 ? -10.795 0.714 16.675 1.00 91.81 184 ILE A CA 1
ATOM 1499 C C . ILE A 1 184 ? -11.144 -0.420 15.699 1.00 91.81 184 ILE A C 1
ATOM 1501 O O . ILE A 1 184 ? -12.323 -0.755 15.555 1.00 91.81 184 ILE A O 1
ATOM 1505 N N . ILE A 1 185 ? -10.148 -0.980 15.009 1.00 95.69 185 ILE A N 1
ATOM 1506 C CA . ILE A 1 185 ? -10.309 -2.049 14.025 1.00 95.69 185 ILE A CA 1
ATOM 1507 C C . ILE A 1 185 ? -9.877 -3.365 14.670 1.00 95.69 185 ILE A C 1
ATOM 1509 O O . ILE A 1 185 ? -8.694 -3.601 14.909 1.00 95.69 185 ILE A O 1
ATOM 1513 N N . GLN A 1 186 ? -10.847 -4.231 14.956 1.00 97.12 186 GLN A N 1
ATOM 1514 C CA . GLN A 1 186 ? -10.568 -5.615 15.319 1.00 97.12 186 GLN A CA 1
ATOM 1515 C C . GLN A 1 186 ? -10.214 -6.386 14.047 1.00 97.12 186 GLN A C 1
ATOM 1517 O O . GLN A 1 186 ? -10.975 -6.352 13.076 1.00 97.12 186 GLN A O 1
ATOM 1522 N N . VAL A 1 187 ? -9.095 -7.104 14.067 1.00 97.50 187 VAL A N 1
ATOM 1523 C CA . VAL A 1 187 ? -8.618 -7.953 12.971 1.00 97.50 187 VAL A CA 1
ATOM 1524 C C . VAL A 1 187 ? -8.539 -9.378 13.486 1.00 97.50 187 VAL A C 1
ATOM 1526 O O . VAL A 1 187 ? -7.890 -9.636 14.495 1.00 97.50 187 VAL A O 1
ATOM 1529 N N . LYS A 1 188 ? -9.201 -10.313 12.806 1.00 96.69 188 LYS A N 1
ATOM 1530 C CA . LYS A 1 188 ? -9.168 -11.743 13.123 1.00 96.69 188 LYS A CA 1
ATOM 1531 C C . LYS A 1 188 ? -8.532 -12.514 11.973 1.00 96.69 188 LYS A C 1
ATOM 1533 O O . LYS A 1 188 ? -9.039 -12.429 10.855 1.00 96.69 188 LYS A O 1
ATOM 1538 N N . LEU A 1 189 ? -7.490 -13.299 12.244 1.00 96.00 189 LEU A N 1
ATOM 1539 C CA . LEU A 1 189 ? -6.999 -14.300 11.293 1.00 96.00 189 LEU A CA 1
ATOM 1540 C C . LEU A 1 189 ? -8.008 -15.458 11.246 1.00 96.00 189 LEU A C 1
ATOM 1542 O O . LEU A 1 189 ? -8.410 -15.983 12.287 1.00 96.00 189 LEU A O 1
ATOM 1546 N N . THR A 1 190 ? -8.467 -15.827 10.050 1.00 95.81 190 THR A N 1
ATOM 1547 C CA . THR A 1 190 ? -9.451 -16.911 9.865 1.00 95.81 190 THR A CA 1
ATOM 1548 C C . THR A 1 190 ? -8.942 -18.063 9.015 1.00 95.81 190 THR A C 1
ATOM 1550 O O . THR A 1 190 ? -9.455 -19.171 9.146 1.00 95.81 190 THR A O 1
ATOM 1553 N N . GLN A 1 191 ? -7.941 -17.827 8.170 1.00 95.19 191 GLN A N 1
ATOM 1554 C CA . GLN A 1 191 ? -7.275 -18.862 7.389 1.00 95.19 191 GLN A CA 1
ATOM 1555 C C . GLN A 1 191 ? -5.843 -18.428 7.084 1.00 95.19 191 GLN A C 1
ATOM 1557 O O . GLN A 1 191 ? -5.621 -17.282 6.698 1.00 95.19 191 GLN A O 1
ATOM 1562 N N . GLU A 1 192 ? -4.903 -19.360 7.174 1.00 95.38 192 GLU A N 1
ATOM 1563 C CA . GLU A 1 192 ? -3.541 -19.206 6.672 1.00 95.38 192 GLU A CA 1
ATOM 1564 C C . GLU A 1 192 ? -3.217 -20.403 5.772 1.00 95.38 192 GLU A C 1
ATOM 1566 O O . GLU A 1 192 ? -3.545 -21.540 6.108 1.00 95.38 192 GLU A O 1
ATOM 1571 N N . VAL A 1 193 ? -2.645 -20.139 4.598 1.00 95.56 193 VAL A N 1
ATOM 1572 C CA . VAL A 1 193 ? -2.200 -21.156 3.639 1.00 95.56 193 VAL A CA 1
ATOM 1573 C C . VAL A 1 193 ? -0.793 -20.788 3.199 1.00 95.56 193 VAL A C 1
ATOM 1575 O O . VAL A 1 193 ? -0.598 -19.840 2.437 1.00 95.56 193 VAL A O 1
ATOM 1578 N N . GLU A 1 194 ? 0.190 -21.524 3.699 1.00 94.69 194 GLU A N 1
ATOM 1579 C CA . GLU A 1 194 ? 1.581 -21.397 3.283 1.00 94.69 194 GLU A CA 1
ATOM 1580 C C . GLU A 1 194 ? 1.824 -22.206 2.003 1.00 94.69 194 GLU A C 1
ATOM 1582 O O . GLU A 1 194 ? 1.401 -23.357 1.885 1.00 94.69 194 GLU A O 1
ATOM 1587 N N . LEU A 1 195 ? 2.472 -21.582 1.022 1.00 93.62 195 LEU A N 1
ATOM 1588 C CA . LEU A 1 195 ? 2.883 -22.184 -0.243 1.00 93.62 195 LEU A CA 1
ATOM 1589 C C . LEU A 1 195 ? 4.372 -21.886 -0.460 1.00 93.62 195 LEU A C 1
ATOM 1591 O O . LEU A 1 195 ? 4.919 -20.959 0.132 1.00 93.62 195 LEU A O 1
ATOM 1595 N N . ALA A 1 196 ? 5.019 -22.638 -1.352 1.00 92.19 196 ALA A N 1
ATOM 1596 C CA . ALA A 1 196 ? 6.477 -22.631 -1.523 1.00 92.19 196 ALA A CA 1
ATOM 1597 C C . ALA A 1 196 ? 7.122 -21.248 -1.772 1.00 92.19 196 ALA A C 1
ATOM 1599 O O . ALA A 1 196 ? 8.310 -21.081 -1.510 1.00 92.19 196 ALA A O 1
ATOM 1600 N N . THR A 1 197 ? 6.372 -20.272 -2.297 1.00 90.88 197 THR A N 1
ATOM 1601 C CA . THR A 1 197 ? 6.880 -18.930 -2.636 1.00 90.88 197 THR A CA 1
ATOM 1602 C C . THR A 1 197 ? 6.061 -17.770 -2.057 1.00 90.88 197 THR A C 1
ATOM 1604 O O . THR A 1 197 ? 6.453 -16.619 -2.232 1.00 90.88 197 THR A O 1
ATOM 1607 N N . TYR A 1 198 ? 4.934 -18.031 -1.383 1.00 92.00 198 TYR A N 1
ATOM 1608 C CA . TYR A 1 198 ? 4.101 -17.002 -0.745 1.00 92.00 198 TYR A CA 1
ATOM 1609 C C . TYR A 1 198 ? 3.120 -17.605 0.270 1.00 92.00 198 TYR A C 1
ATOM 1611 O O . TYR A 1 198 ? 2.709 -18.757 0.153 1.00 92.00 198 TYR A O 1
ATOM 1619 N N . THR A 1 199 ? 2.674 -16.803 1.238 1.00 92.69 199 THR A N 1
ATOM 1620 C CA . THR A 1 199 ? 1.580 -17.164 2.154 1.00 92.69 199 THR A CA 1
ATOM 1621 C C . THR A 1 199 ? 0.307 -16.417 1.767 1.00 92.69 199 THR A C 1
ATOM 1623 O O . THR A 1 199 ? 0.353 -15.213 1.517 1.00 92.69 199 THR A O 1
ATOM 1626 N N . ILE A 1 200 ? -0.841 -17.097 1.777 1.00 95.94 200 ILE A N 1
ATOM 1627 C CA . ILE A 1 200 ? -2.159 -16.454 1.740 1.00 95.94 200 ILE A CA 1
ATOM 1628 C C . ILE A 1 200 ? -2.709 -16.384 3.166 1.00 95.94 200 ILE A C 1
ATOM 1630 O O . ILE A 1 200 ? -2.863 -17.419 3.812 1.00 95.94 200 ILE A O 1
ATOM 1634 N N . ARG A 1 201 ? -3.070 -15.189 3.646 1.00 95.38 201 ARG A N 1
ATOM 1635 C CA . ARG A 1 201 ? -3.815 -15.015 4.907 1.00 95.38 201 ARG A CA 1
ATOM 1636 C C . ARG A 1 201 ? -5.183 -14.410 4.623 1.00 95.38 201 ARG A C 1
ATOM 1638 O O . ARG A 1 201 ? -5.276 -13.397 3.932 1.00 95.38 201 ARG A O 1
ATOM 1645 N N . THR A 1 202 ? -6.242 -15.018 5.149 1.00 95.81 202 THR A N 1
ATOM 1646 C CA . THR A 1 202 ? -7.592 -14.444 5.121 1.00 95.81 202 THR A CA 1
ATOM 1647 C C . THR A 1 202 ? -7.910 -13.854 6.484 1.00 95.81 202 THR A C 1
ATOM 1649 O O . THR A 1 202 ? -7.842 -14.543 7.504 1.00 95.81 202 THR A O 1
ATOM 1652 N N . PHE A 1 203 ? -8.282 -12.579 6.484 1.00 95.50 203 PHE A N 1
ATOM 1653 C CA . PHE A 1 203 ? -8.691 -11.839 7.664 1.00 95.50 203 PHE A CA 1
ATOM 1654 C C . PHE A 1 203 ? -10.176 -11.501 7.604 1.00 95.50 203 PHE A C 1
ATOM 1656 O O . PHE A 1 203 ? -10.740 -11.256 6.536 1.00 95.50 203 PHE A O 1
ATOM 1663 N N . VAL A 1 204 ? -10.794 -11.427 8.776 1.00 95.38 204 VAL A N 1
ATOM 1664 C CA . VAL A 1 204 ? -12.076 -10.756 8.977 1.00 95.38 204 VAL A CA 1
ATOM 1665 C C . VAL A 1 204 ? -11.805 -9.522 9.820 1.00 95.38 204 VAL A C 1
ATOM 1667 O O . VAL A 1 204 ? -11.326 -9.649 10.950 1.00 95.38 204 VAL A O 1
ATOM 1670 N N . ILE A 1 205 ? -12.105 -8.338 9.282 1.00 94.50 205 ILE A N 1
ATOM 1671 C CA . ILE A 1 205 ? -11.947 -7.076 10.015 1.00 94.50 205 ILE A CA 1
ATOM 1672 C C . ILE A 1 205 ? -13.294 -6.454 10.375 1.00 94.50 205 ILE A C 1
ATOM 1674 O O . ILE A 1 205 ? -14.278 -6.589 9.641 1.00 94.50 205 ILE A O 1
ATOM 1678 N N . ARG A 1 206 ? -13.328 -5.754 11.511 1.00 92.88 206 ARG A N 1
ATOM 1679 C CA . ARG A 1 206 ? -14.515 -5.069 12.029 1.00 92.88 206 ARG A CA 1
ATOM 1680 C C . ARG A 1 206 ? -14.137 -3.765 12.725 1.00 92.88 206 ARG A C 1
ATOM 1682 O O . ARG A 1 206 ? -13.387 -3.772 13.696 1.00 92.88 206 ARG A O 1
ATOM 1689 N N . ASN A 1 207 ? -14.745 -2.659 12.307 1.00 92.62 207 ASN A N 1
ATOM 1690 C CA . ASN A 1 207 ? -14.698 -1.408 13.060 1.00 92.62 207 ASN A CA 1
ATOM 1691 C C . ASN A 1 207 ? -15.681 -1.455 14.240 1.00 92.62 207 ASN A C 1
ATOM 1693 O O . ASN A 1 207 ? -16.889 -1.604 14.052 1.00 92.62 207 ASN A O 1
ATOM 1697 N N . LEU A 1 208 ? -15.166 -1.323 15.463 1.00 89.69 208 LEU A N 1
ATOM 1698 C CA . LEU A 1 208 ? -15.955 -1.449 16.691 1.00 89.69 208 LEU A CA 1
ATOM 1699 C C . LEU A 1 208 ? -16.865 -0.240 16.975 1.00 89.69 208 LEU A C 1
ATOM 1701 O O . LEU A 1 208 ? -17.784 -0.361 17.782 1.00 89.69 208 LEU A O 1
ATOM 1705 N N . LYS A 1 209 ? -16.653 0.904 16.307 1.00 85.19 209 LYS A N 1
ATOM 1706 C CA . LYS A 1 209 ? -17.502 2.104 16.437 1.00 85.19 209 LYS A CA 1
ATOM 1707 C C . LYS A 1 209 ? -18.697 2.121 15.474 1.00 85.19 209 LYS A C 1
ATOM 1709 O O . LYS A 1 209 ? -19.584 2.955 15.635 1.00 85.19 209 LYS A O 1
ATOM 1714 N N . VAL A 1 210 ? -18.749 1.215 14.495 1.00 80.19 210 VAL A N 1
ATOM 1715 C CA . VAL A 1 210 ? -19.880 1.093 13.560 1.00 80.19 210 VAL A CA 1
ATOM 1716 C C . VAL A 1 210 ? -20.922 0.134 14.148 1.00 80.19 210 VAL A C 1
ATOM 1718 O O . VAL A 1 210 ? -20.609 -1.010 14.491 1.00 80.19 210 VAL A O 1
ATOM 1721 N N . LYS A 1 211 ? -22.174 0.596 14.291 1.00 58.28 211 LYS A N 1
ATOM 1722 C CA . LYS A 1 211 ? -23.289 -0.243 14.766 1.00 58.28 211 LYS A CA 1
ATOM 1723 C C . LYS A 1 211 ? -23.580 -1.377 13.771 1.00 58.28 211 LYS A C 1
ATOM 1725 O O . LYS A 1 211 ? -23.351 -1.241 12.573 1.00 58.28 211 LYS A O 1
ATOM 1730 N N . LYS A 1 212 ? -24.087 -2.509 14.277 1.00 51.03 212 LYS A N 1
ATOM 1731 C CA . LYS A 1 212 ? -24.490 -3.665 13.459 1.00 51.03 212 LYS A CA 1
ATOM 1732 C C . LYS A 1 212 ? -25.774 -3.361 12.673 1.00 51.03 212 LYS A C 1
ATOM 1734 O O . LYS A 1 212 ? -26.850 -3.772 13.087 1.00 51.03 212 LYS A O 1
ATOM 1739 N N . GLU A 1 213 ? -25.636 -2.733 11.516 1.00 39.78 213 GLU A N 1
ATOM 1740 C CA . GLU A 1 213 ? -26.650 -2.769 10.460 1.00 39.78 213 GLU A CA 1
ATOM 1741 C C . GLU A 1 213 ? -25.993 -3.334 9.192 1.00 39.78 213 GLU A C 1
ATOM 1743 O O . GLU A 1 213 ? -25.040 -2.772 8.661 1.00 39.78 213 GLU A O 1
ATOM 1748 N N . SER A 1 214 ? -26.444 -4.529 8.799 1.00 38.97 214 SER A N 1
ATOM 1749 C CA . SER A 1 214 ? -26.275 -5.170 7.485 1.00 38.97 214 SER A CA 1
ATOM 1750 C C . SER A 1 214 ? -24.942 -4.953 6.736 1.00 38.97 214 SER A C 1
ATOM 1752 O O . SER A 1 214 ? -24.905 -4.244 5.736 1.00 38.97 214 SER A O 1
ATOM 1754 N N . GLY A 1 215 ? -23.863 -5.639 7.151 1.00 39.66 215 GLY A N 1
ATOM 1755 C CA . GLY A 1 215 ? -22.635 -5.755 6.329 1.00 39.66 215 GLY A CA 1
ATOM 1756 C C . GLY A 1 215 ? -21.281 -5.569 7.030 1.00 39.66 215 GLY A C 1
ATOM 1757 O O . GLY A 1 215 ? -20.271 -5.386 6.360 1.00 39.66 215 GLY A O 1
ATOM 1758 N N . GLY A 1 216 ? -21.219 -5.606 8.365 1.00 41.12 216 GLY A N 1
ATOM 1759 C CA . GLY A 1 216 ? -20.018 -5.264 9.152 1.00 41.12 216 GLY A CA 1
ATOM 1760 C C . GLY A 1 216 ? -18.816 -6.228 9.109 1.00 41.12 216 GLY A C 1
ATOM 1761 O O . GLY A 1 216 ? -18.044 -6.230 10.068 1.00 41.12 216 GLY A O 1
ATOM 1762 N N . TYR A 1 217 ? -18.662 -7.040 8.060 1.00 48.19 217 TYR A N 1
ATOM 1763 C CA . TYR A 1 217 ? -17.541 -7.967 7.876 1.00 48.19 217 TYR A CA 1
ATOM 1764 C C . TYR A 1 217 ? -16.925 -7.790 6.488 1.00 48.19 217 TYR A C 1
ATOM 1766 O O . TYR A 1 217 ? -17.556 -8.100 5.480 1.00 48.19 217 TYR A O 1
ATOM 1774 N N . VAL A 1 218 ? -15.671 -7.338 6.445 1.00 59.06 218 VAL A N 1
ATOM 1775 C CA . VAL A 1 218 ? -14.859 -7.356 5.223 1.00 59.06 218 VAL A CA 1
ATOM 1776 C C . VAL A 1 218 ? -13.936 -8.566 5.294 1.00 59.06 218 VAL A C 1
ATOM 1778 O O . VAL A 1 218 ? -13.128 -8.678 6.219 1.00 59.06 218 VAL A O 1
ATOM 1781 N N . HIS A 1 219 ? -14.073 -9.470 4.323 1.00 52.62 219 HIS A N 1
ATOM 1782 C CA . HIS A 1 219 ? -13.086 -10.514 4.075 1.00 52.62 219 HIS A CA 1
ATOM 1783 C C . HIS A 1 219 ? -11.912 -9.895 3.325 1.00 52.62 219 HIS A C 1
ATOM 1785 O O . HIS A 1 219 ? -12.060 -9.471 2.183 1.00 52.62 219 HIS A O 1
ATOM 1791 N N . LEU A 1 220 ? -10.757 -9.851 3.981 1.00 60.03 220 LEU A N 1
ATOM 1792 C CA . LEU A 1 220 ? -9.507 -9.396 3.390 1.00 60.03 220 LEU A CA 1
ATOM 1793 C C . LEU A 1 220 ? -8.622 -10.585 3.055 1.00 60.03 220 LEU A C 1
ATOM 1795 O O . LEU A 1 220 ? -8.466 -11.485 3.879 1.00 60.03 220 LEU A O 1
ATOM 1799 N N . ARG A 1 221 ? -8.000 -10.567 1.876 1.00 58.44 221 ARG A N 1
ATOM 1800 C CA . ARG A 1 221 ? -6.950 -11.523 1.511 1.00 58.44 221 ARG A CA 1
ATOM 1801 C C . ARG A 1 221 ? -5.610 -10.813 1.392 1.00 58.44 221 ARG A C 1
ATOM 1803 O O . ARG A 1 221 ? -5.429 -9.940 0.550 1.00 58.44 221 ARG A O 1
ATOM 1810 N N . LEU A 1 222 ? -4.663 -11.228 2.220 1.00 52.72 222 LEU A N 1
ATOM 1811 C CA . LEU A 1 222 ? -3.245 -10.981 2.014 1.00 52.72 222 LEU A CA 1
ATOM 1812 C C . LEU A 1 222 ? -2.738 -12.074 1.064 1.00 52.72 222 LEU A C 1
ATOM 1814 O O . LEU A 1 222 ? -2.687 -13.231 1.476 1.00 52.72 222 LEU A O 1
ATOM 1818 N N . GLY A 1 223 ? -2.444 -11.753 -0.200 1.00 51.03 223 GLY A N 1
ATOM 1819 C CA . GLY A 1 223 ? -2.015 -12.748 -1.195 1.00 51.03 223 GLY A CA 1
ATOM 1820 C C . GLY A 1 223 ? -2.213 -12.345 -2.664 1.00 51.03 223 GLY A C 1
ATOM 1821 O O . GLY A 1 223 ? -2.750 -11.284 -2.974 1.00 51.03 223 GLY A O 1
ATOM 1822 N N . TYR A 1 224 ? -1.768 -13.213 -3.580 1.00 36.47 224 TYR A N 1
ATOM 1823 C CA . TYR A 1 224 ? -1.810 -12.987 -5.033 1.00 36.47 224 TYR A CA 1
ATOM 1824 C C . TYR A 1 224 ? -3.236 -13.062 -5.627 1.00 36.47 224 TYR A C 1
ATOM 1826 O O . TYR A 1 224 ? -4.102 -13.793 -5.141 1.00 36.47 224 TYR A O 1
ATOM 1834 N N . LYS A 1 225 ? -3.486 -12.290 -6.695 1.00 44.19 225 LYS A N 1
ATOM 1835 C CA . LYS A 1 225 ? -4.828 -11.935 -7.194 1.00 44.19 225 LYS A CA 1
ATOM 1836 C C . LYS A 1 225 ? -5.336 -12.868 -8.308 1.00 44.19 225 LYS A C 1
ATOM 1838 O O . LYS A 1 225 ? -4.597 -13.256 -9.206 1.00 44.19 225 LYS A O 1
ATOM 1843 N N . ARG A 1 226 ? -6.648 -13.143 -8.314 1.00 31.30 226 ARG A N 1
ATOM 1844 C CA . ARG A 1 226 ? -7.426 -13.510 -9.517 1.00 31.30 226 ARG A CA 1
ATOM 1845 C C . ARG A 1 226 ? -8.673 -12.611 -9.572 1.00 31.30 226 ARG A C 1
ATOM 1847 O O . ARG A 1 226 ? -9.424 -12.592 -8.604 1.00 31.30 226 ARG A O 1
ATOM 1854 N N . LYS A 1 227 ? -8.904 -11.948 -10.717 1.00 31.41 227 LYS A N 1
ATOM 1855 C CA . LYS A 1 227 ? -9.969 -10.954 -11.030 1.00 31.41 227 LYS A CA 1
ATOM 1856 C C . LYS A 1 227 ? -9.833 -9.551 -10.408 1.00 31.41 227 LYS A C 1
ATOM 1858 O O . LYS A 1 227 ? -9.132 -9.347 -9.425 1.00 31.41 227 LYS A O 1
ATOM 1863 N N . CYS A 1 228 ? -10.443 -8.570 -11.086 1.00 38.62 228 CYS A N 1
ATOM 1864 C CA . CYS A 1 228 ? -9.926 -7.198 -11.217 1.00 38.62 228 CYS A CA 1
ATOM 1865 C C . CYS A 1 228 ? -10.830 -6.071 -10.657 1.00 38.62 228 CYS A C 1
ATOM 1867 O O . CYS A 1 228 ? -10.693 -4.932 -11.072 1.00 38.62 228 CYS A O 1
ATOM 1869 N N . THR A 1 229 ? -11.758 -6.354 -9.739 1.00 43.59 229 THR A N 1
ATOM 1870 C CA . THR A 1 229 ? -12.776 -5.370 -9.287 1.00 43.59 229 THR A CA 1
ATOM 1871 C C . THR A 1 229 ? -12.580 -4.843 -7.860 1.00 43.59 229 THR A C 1
ATOM 1873 O O . THR A 1 229 ? -13.446 -4.153 -7.334 1.00 43.59 229 THR A O 1
ATOM 1876 N N . GLU A 1 230 ? -11.467 -5.182 -7.204 1.00 53.03 230 GLU A N 1
ATOM 1877 C CA . GLU A 1 230 ? -11.204 -4.846 -5.797 1.00 53.03 230 GLU A CA 1
ATOM 1878 C C . GLU A 1 230 ? -9.895 -4.059 -5.623 1.00 53.03 230 GLU A C 1
ATOM 1880 O O . GLU A 1 230 ? -8.841 -4.465 -6.142 1.00 53.03 230 GLU A O 1
ATOM 1885 N N . LYS A 1 231 ? -9.960 -2.960 -4.850 1.00 57.97 231 LYS A N 1
ATOM 1886 C CA . LYS A 1 231 ? -8.825 -2.076 -4.539 1.00 57.97 231 LYS A CA 1
ATOM 1887 C C . LYS A 1 231 ? -7.746 -2.836 -3.769 1.00 57.97 231 LYS A C 1
ATOM 1889 O O . LYS A 1 231 ? -8.035 -3.520 -2.783 1.00 57.97 231 LYS A O 1
ATOM 1894 N N . SER A 1 232 ? -6.509 -2.740 -4.254 1.00 65.75 232 SER A N 1
ATOM 1895 C CA . SER A 1 232 ? -5.366 -3.518 -3.756 1.00 65.75 232 SER A CA 1
ATOM 1896 C C . SER A 1 232 ? -4.299 -2.614 -3.133 1.00 65.75 232 SER A C 1
ATOM 1898 O O . SER A 1 232 ? -3.964 -1.566 -3.683 1.00 65.75 232 SER A O 1
ATOM 1900 N N . LEU A 1 233 ? -3.775 -3.024 -1.979 1.00 63.47 233 LEU A N 1
ATOM 1901 C CA . LEU A 1 233 ? -2.762 -2.306 -1.205 1.00 63.47 233 LEU A CA 1
ATOM 1902 C C . LEU A 1 233 ? -1.408 -3.011 -1.330 1.00 63.47 233 LEU A C 1
ATOM 1904 O O . LEU A 1 233 ? -1.285 -4.154 -0.900 1.00 63.47 233 LEU A O 1
ATOM 1908 N N . TYR A 1 234 ? -0.394 -2.337 -1.867 1.00 72.44 234 TYR A N 1
ATOM 1909 C CA . TYR A 1 234 ? 0.969 -2.858 -1.976 1.00 72.44 234 TYR A CA 1
ATOM 1910 C C . TYR A 1 234 ? 1.817 -2.387 -0.796 1.00 72.44 234 TYR A C 1
ATOM 1912 O O . TYR A 1 234 ? 2.052 -1.193 -0.620 1.00 72.44 234 TYR A O 1
ATOM 1920 N N . CYS A 1 235 ? 2.276 -3.342 0.008 1.00 60.00 235 CYS A N 1
ATOM 1921 C CA . CYS A 1 235 ? 3.102 -3.128 1.191 1.00 60.00 235 CYS A CA 1
ATOM 1922 C C . CYS A 1 235 ? 4.577 -3.409 0.853 1.00 60.00 235 CYS A C 1
ATOM 1924 O O . CYS A 1 235 ? 4.959 -4.564 0.636 1.00 60.00 235 CYS A O 1
ATOM 1926 N N . LEU A 1 236 ? 5.385 -2.346 0.801 1.00 64.06 236 LEU A N 1
ATOM 1927 C CA . LEU A 1 236 ? 6.783 -2.328 0.353 1.00 64.06 236 LEU A CA 1
ATOM 1928 C C . LEU A 1 236 ? 7.757 -2.300 1.546 1.00 64.06 236 LEU A C 1
ATOM 1930 O O . LEU A 1 236 ? 7.558 -1.524 2.480 1.00 64.06 236 LEU A O 1
ATOM 1934 N N . GLY A 1 237 ? 8.804 -3.131 1.520 1.00 32.31 237 GLY A N 1
ATOM 1935 C CA . GLY A 1 237 ? 9.760 -3.322 2.628 1.00 32.31 237 GLY A CA 1
ATOM 1936 C C . GLY A 1 237 ? 11.037 -2.502 2.571 1.00 32.31 237 GLY A C 1
ATOM 1937 O O . GLY A 1 237 ? 11.592 -2.305 1.470 1.00 32.31 237 GLY A O 1
#

Secondary structure (DSSP, 8-state):
------SS-TTT--S------------TT-----SS-PPPTTTHHHHHHHHTHHHHHHHHHHHHHHHHHT------HHHHSTTTGGG-SSTT----TTTEEEPPPPTT--GGG-EEEEEEEEETTEEEEEEEEEPPPGGGHHHHHHHHHHTT--EEEE-S-SEETTEE-----S-SSSEEEETTEEEEEEEEEEETTEEEEEEEEEETTS--SS---EEEEES---SS-S-EEEEE-

Radius of gyration: 20.4 Å; chains: 1; bounding box: 62×47×51 Å

Sequence (237 aa):
MFVFRKYFQAAYYYLDDPPRKRATSELSKTFGDSDGGSIDVSTWPDHVCNLHADGDIGFSKEYETIQQATDLDLSSECSQLAENKNKNRYVNIVAYDHSRVVLKILPGQKKTTDYINANYIDGYNEPNAYIGTQGPLPSTFDDYWRMIWEQKVYIIIMITNLVERGRRKCDMYWPKEGSELYGIIQVKLTQEVELATYTIRTFVIRNLKVKKESGGYVHLRLGYKRKCTEKSLYCLG

Foldseek 3Di:
DDDDDDDPPVPHDDDDDDDDDDDDDDDPVLPDPDPDDDDDPVCVVVVVVVCPPPNNVNVVVVVVVVVVSPPHHFDQVLCVPPVNVVLDPDNRQGATPVFAQFFDADPPGDSNLRDHRKGFDADDVRGSLEIEHEAGDPVCLLVVVSSCVVVVAAEEEEPDDCADPNHGRHDDSADPAAWDDRPQKIKHFDDWDDDPPDIKTWIWIARNPDDDDPDRTRTHIYDDDDDRDGRYYYYGD

InterPro domains:
  IPR000242 Tyrosine-specific protein phosphatase, PTPase domain [PF00102] (84-214)
  IPR000242 Tyrosine-specific protein phosphatase, PTPase domain [PR00700] (114-121)
  IPR000242 Tyrosine-specific protein phosphatase, PTPase domain [PR00700] (130-150)
  IPR000242 Tyrosine-specific protein phosphatase, PTPase domain [PS50055] (59-221)
  IPR000242 Tyrosine-specific protein phosphatase, PTPase domain [SM00194] (58-237)
  IPR029021 Protein-tyrosine phosphatase-like [G3DSA:3.90.190.10] (38-230)
  IPR029021 Protein-tyrosine phosphatase-like [SSF52799] (37-212)
  IPR050348 Protein-Tyrosine Phosphatase [PTHR19134] (33-211)